Protein AF-A0A4D4L7K4-F1 (afdb_monomer)

Foldseek 3Di:
DQVVLVHPDPVVLLVVFADPVFKDFPLVCCVVVVPDDPPPDDDDRRDIDGDPVSVLRSLVPRPDPVSVVVNVVVVVQVVCCVVPVHDDDDDDPVPPPPPPPVVVVVVVVVVVVVVVVVVVVVVVVVVVVVVVVVVCVVVVNDPDDDPPPVPVVLVVLLVVLVVVVVVQDDDDVLLVLLCVVCSSVCSVPQKDFDDLVVSCVRSVHDSVSSVVSVVVCVVSQQWDFDDADPVGTTMIGGPDDDD

Radius of gyration: 39.01 Å; Cα contacts (8 Å, |Δi|>4): 182; chains: 1; bounding box: 72×40×102 Å

Sequence (243 aa):
MCRELGYTTTRKALLDHVPEERRESLETVTSSHSLSIPAGREWRRDLQLVDLEGLILLVNGCTKPACLPFKQWVSRVIATVQREGSYALEVSEVSRPTPPSELMDAIVRLEMRTERFHTEVLDSLHRSEQAWSQILDALGCRPGAEPEADKRELRHKTEDLFAQWKARLSITEDVWAVAVYILPTLAEAGRIGYSLETLADKTGLTRQRVHDCLRFLQKHRCICQNGLTDSGNPIYVAELPPA

pLDDT: mean 78.24, std 11.59, range [35.62, 96.81]

Mean predicted aligned error: 20.34 Å

Nearest PDB structures (foldseek):
  2obp-assembly2_B  TM=7.465E-01  e=2.982E-02  Cupriavidus pinatubonensis JMP134
  4pql-assembly1_A  TM=7.021E-01  e=1.625E-02  Staphylococcus aureus
  5ey2-assembly1_C  TM=5.733E-01  e=7.844E-03  Bacillus cereus ATCC 14579
  8cil-assembly1_A  TM=7.280E-01  e=9.447E-02  Coxiella burnetii
  8c7u-assembly1_C  TM=4.538E-01  e=6.947E-03  Enterococcus faecalis V583

Solvent-accessible surface area (backbone atoms only — not comparable to full-atom values): 14113 Å² total; per-residue (Å²): 106,51,67,73,40,60,31,94,39,68,70,54,45,43,65,76,38,30,59,72,94,36,46,44,39,43,49,58,52,27,67,75,66,71,51,73,78,62,89,96,58,93,73,63,55,82,40,76,44,63,43,73,67,29,47,51,37,41,58,68,58,43,76,36,76,87,41,48,66,58,49,52,49,52,53,48,48,53,52,39,28,74,74,68,74,51,78,80,79,81,78,59,76,88,72,60,77,78,73,56,66,70,59,51,53,49,49,54,53,50,51,57,51,50,52,51,52,52,52,54,50,53,53,50,49,52,51,49,50,52,51,50,50,54,51,28,58,76,71,67,53,67,91,64,75,79,74,80,69,52,65,62,54,40,48,48,49,31,50,52,53,49,54,54,44,58,77,58,55,83,91,48,71,68,44,48,49,54,44,66,67,48,42,59,55,33,51,73,61,54,47,45,69,58,52,61,62,63,51,14,72,74,57,74,42,53,54,68,56,48,51,52,33,53,53,48,36,38,74,53,58,48,36,42,79,73,58,62,43,100,85,71,29,57,18,37,27,58,63,69,78,84,130

Structure (mmCIF, N/CA/C/O backbone):
data_AF-A0A4D4L7K4-F1
#
_entry.id   AF-A0A4D4L7K4-F1
#
loop_
_atom_site.group_PDB
_atom_site.id
_atom_site.type_symbol
_atom_site.label_atom_id
_atom_site.label_alt_id
_atom_site.label_comp_id
_atom_site.label_asym_id
_atom_site.label_entity_id
_atom_site.label_seq_id
_atom_site.pdbx_PDB_ins_code
_atom_site.Cartn_x
_atom_site.Cartn_y
_atom_site.Cartn_z
_atom_site.occupancy
_atom_site.B_iso_or_equiv
_atom_site.auth_seq_id
_atom_site.auth_comp_id
_atom_site.auth_asym_id
_atom_site.auth_atom_id
_atom_site.pdbx_PDB_model_num
ATOM 1 N N . MET A 1 1 ? -7.651 -4.998 40.326 1.00 57.59 1 MET A N 1
ATOM 2 C CA . MET A 1 1 ? -8.599 -4.181 39.537 1.00 57.59 1 MET A CA 1
ATOM 3 C C . MET A 1 1 ? -9.810 -3.636 40.313 1.00 57.59 1 MET A C 1
ATOM 5 O O . MET A 1 1 ? -9.749 -2.486 40.708 1.00 57.59 1 MET A O 1
ATOM 9 N N . CYS A 1 2 ? -10.905 -4.367 40.596 1.00 63.88 2 CYS A N 1
ATOM 10 C CA . CYS A 1 2 ? -12.115 -3.733 41.187 1.00 63.88 2 CYS A CA 1
ATOM 11 C C . CYS A 1 2 ? -11.895 -3.043 42.540 1.00 63.88 2 CYS A C 1
ATOM 13 O O . CYS A 1 2 ? -12.371 -1.927 42.735 1.00 63.88 2 CYS A O 1
ATOM 15 N N . ARG A 1 3 ? -11.099 -3.644 43.435 1.00 69.81 3 ARG A N 1
ATOM 16 C CA . ARG A 1 3 ? -10.704 -2.980 44.688 1.00 69.81 3 ARG A CA 1
ATOM 17 C C . ARG A 1 3 ? -9.893 -1.712 44.443 1.00 69.81 3 ARG A C 1
ATOM 19 O O . ARG A 1 3 ? -10.018 -0.770 45.214 1.00 69.81 3 ARG A O 1
ATOM 26 N N . GLU A 1 4 ? -9.080 -1.660 43.394 1.00 70.94 4 GLU A N 1
ATOM 27 C CA . GLU A 1 4 ? -8.273 -0.482 43.039 1.00 70.94 4 GLU A CA 1
ATOM 28 C C . GLU A 1 4 ? -9.133 0.644 42.460 1.00 70.94 4 GLU A C 1
ATOM 30 O O . GLU A 1 4 ? -8.809 1.804 42.673 1.00 70.94 4 GLU A O 1
ATOM 35 N N . LEU A 1 5 ? -10.273 0.305 41.847 1.00 67.75 5 LEU A N 1
ATOM 36 C CA . LEU A 1 5 ? -11.279 1.252 41.347 1.00 67.75 5 LEU A CA 1
ATOM 37 C C . LEU A 1 5 ? -12.249 1.764 42.430 1.00 67.75 5 LEU A C 1
ATOM 39 O O . LEU A 1 5 ? -13.019 2.689 42.191 1.00 67.75 5 LEU A O 1
ATOM 43 N N . GLY A 1 6 ? -12.187 1.195 43.639 1.00 71.25 6 GLY A N 1
ATOM 44 C CA . GLY A 1 6 ? -13.047 1.575 44.768 1.00 71.25 6 GLY A CA 1
ATOM 45 C C . GLY A 1 6 ? -14.283 0.699 44.940 1.00 71.25 6 GLY A C 1
ATOM 46 O O . GLY A 1 6 ? -15.086 0.951 45.832 1.00 71.25 6 GLY A O 1
ATOM 47 N N . TYR A 1 7 ? -14.407 -0.363 44.146 1.00 79.25 7 TYR A N 1
ATOM 48 C CA . TYR A 1 7 ? -15.541 -1.273 44.193 1.00 79.25 7 TYR A CA 1
ATOM 49 C C . TYR A 1 7 ? -15.264 -2.507 45.050 1.00 79.25 7 TYR A C 1
ATOM 51 O O . TYR A 1 7 ? -14.161 -3.059 45.070 1.00 79.25 7 TYR A O 1
ATOM 59 N N . THR A 1 8 ? -16.303 -2.977 45.739 1.00 77.06 8 THR A N 1
ATOM 60 C CA . THR A 1 8 ? -16.239 -4.176 46.589 1.00 77.06 8 THR A CA 1
ATOM 61 C C . THR A 1 8 ? -16.207 -5.460 45.759 1.00 77.06 8 THR A C 1
ATOM 63 O O . THR A 1 8 ? -15.407 -6.352 46.036 1.00 77.06 8 THR A O 1
ATOM 66 N N . THR A 1 9 ? -17.032 -5.542 44.710 1.00 81.31 9 THR A N 1
ATOM 67 C CA . THR A 1 9 ? -17.090 -6.659 43.753 1.00 81.31 9 THR A CA 1
ATOM 68 C C . THR A 1 9 ? -17.445 -6.150 42.352 1.00 81.31 9 THR A C 1
ATOM 70 O O . THR A 1 9 ? -18.055 -5.090 42.219 1.00 81.31 9 THR A O 1
ATOM 73 N N . THR A 1 10 ? -17.090 -6.906 41.306 1.00 78.75 10 THR A N 1
ATOM 74 C CA . THR A 1 10 ? -17.456 -6.613 39.902 1.00 78.75 10 THR A CA 1
ATOM 75 C C . THR A 1 10 ? -18.970 -6.527 39.717 1.00 78.75 10 THR A C 1
ATOM 77 O O . THR A 1 10 ? -19.472 -5.572 39.135 1.00 78.75 10 THR A O 1
ATOM 80 N N . ARG A 1 11 ? -19.707 -7.503 40.266 1.00 79.88 11 ARG A N 1
ATOM 81 C CA . ARG A 1 11 ? -21.172 -7.567 40.185 1.00 79.88 11 ARG A CA 1
ATOM 82 C C . ARG A 1 11 ? -21.826 -6.352 40.840 1.00 79.88 11 ARG A C 1
ATOM 84 O O . ARG A 1 11 ? -22.732 -5.772 40.256 1.00 79.88 11 ARG A O 1
ATOM 91 N N . LYS A 1 12 ? -21.360 -5.952 42.028 1.00 80.62 12 LYS A N 1
ATOM 92 C CA . LYS A 1 12 ? -21.906 -4.782 42.725 1.00 80.62 12 LYS A CA 1
ATOM 93 C C . LYS A 1 12 ? -21.574 -3.473 42.004 1.00 80.62 12 LYS A C 1
ATOM 95 O O . LYS A 1 12 ? -22.446 -2.633 41.888 1.00 80.62 12 LYS A O 1
ATOM 100 N N . ALA A 1 13 ? -20.374 -3.337 41.434 1.00 83.00 13 ALA A N 1
ATOM 101 C CA . ALA A 1 13 ? -20.022 -2.165 40.625 1.00 83.00 13 ALA A CA 1
ATOM 102 C C . ALA A 1 13 ? -20.964 -1.978 39.425 1.00 83.00 13 ALA A C 1
ATOM 104 O O . ALA A 1 13 ? -21.398 -0.867 39.143 1.00 83.00 13 ALA A O 1
ATOM 105 N N . LEU A 1 14 ? -21.303 -3.076 38.743 1.00 83.19 14 LEU A N 1
ATOM 106 C CA . LEU A 1 14 ? -22.256 -3.051 37.635 1.00 83.19 14 LEU A CA 1
ATOM 107 C C . LEU A 1 14 ? -23.685 -2.760 38.106 1.00 83.19 14 LEU A C 1
ATOM 109 O O . LEU A 1 14 ? -24.396 -2.040 37.426 1.00 83.19 14 LEU A O 1
ATOM 113 N N . LEU A 1 15 ? -24.113 -3.298 39.251 1.00 83.00 15 LEU A N 1
ATOM 114 C CA . LEU A 1 15 ? -25.432 -3.007 39.832 1.00 83.00 15 LEU A CA 1
ATOM 115 C C . LEU A 1 15 ? -25.583 -1.556 40.286 1.00 83.00 15 LEU A C 1
ATOM 117 O O . LEU A 1 15 ? -26.636 -0.970 40.072 1.00 83.00 15 LEU A O 1
ATOM 121 N N . ASP A 1 16 ? -24.543 -0.991 40.890 1.00 83.12 16 ASP A N 1
ATOM 122 C CA . ASP A 1 16 ? -24.606 0.336 41.499 1.00 83.12 16 ASP A CA 1
ATOM 123 C C . ASP A 1 16 ? -24.446 1.463 40.456 1.00 83.12 16 ASP A C 1
ATOM 125 O O . ASP A 1 16 ? -24.905 2.581 40.690 1.00 83.12 16 ASP A O 1
ATOM 129 N N . HIS A 1 17 ? -23.792 1.199 39.314 1.00 83.88 17 HIS A N 1
ATOM 130 C CA . HIS A 1 17 ? -23.422 2.240 38.340 1.00 83.88 17 HIS A CA 1
ATOM 131 C C . HIS A 1 17 ? -23.945 2.041 36.916 1.00 83.88 17 HIS A C 1
ATOM 133 O O . HIS A 1 17 ? -23.907 2.995 36.140 1.00 83.88 17 HIS A O 1
ATOM 139 N N . VAL A 1 18 ? -24.413 0.845 36.549 1.00 85.50 18 VAL A N 1
ATOM 140 C CA . VAL A 1 18 ? -24.907 0.558 35.195 1.00 85.50 18 VAL A CA 1
ATOM 141 C C . VAL A 1 18 ? -26.389 0.170 35.267 1.00 85.50 18 VAL A C 1
ATOM 143 O O . VAL A 1 18 ? -26.706 -0.866 35.859 1.00 85.50 18 VAL A O 1
ATOM 146 N N . PRO A 1 19 ? -27.294 0.974 34.675 1.00 86.44 19 PRO A N 1
ATOM 147 C CA . PRO A 1 19 ? -28.718 0.653 34.580 1.00 86.44 19 PRO A CA 1
ATOM 148 C C . PRO A 1 19 ? -28.980 -0.696 33.898 1.00 86.44 19 PRO A C 1
ATOM 150 O O . PRO A 1 19 ? -28.162 -1.171 33.107 1.00 86.44 19 PRO A O 1
ATOM 153 N N . GLU A 1 20 ? -30.130 -1.309 34.183 1.00 84.31 20 GLU A N 1
ATOM 154 C CA . GLU A 1 20 ? -30.489 -2.616 33.617 1.00 84.31 20 GLU A CA 1
ATOM 155 C C . GLU A 1 20 ? -30.666 -2.582 32.105 1.00 84.31 20 GLU A C 1
ATOM 157 O O . GLU A 1 20 ? -30.316 -3.542 31.434 1.00 84.31 20 GLU A O 1
ATOM 162 N N . GLU A 1 21 ? -31.089 -1.449 31.556 1.00 84.50 21 GLU A N 1
ATOM 163 C CA . GLU A 1 21 ? -31.292 -1.251 30.121 1.00 84.50 21 GLU A CA 1
ATOM 164 C C . GLU A 1 21 ? -29.973 -1.217 29.334 1.00 84.50 21 GLU A C 1
ATOM 166 O O . GLU A 1 21 ? -29.972 -1.293 28.109 1.00 84.50 21 GLU A O 1
ATOM 171 N N . ARG A 1 22 ? -28.843 -1.069 30.035 1.00 82.62 22 ARG A N 1
ATOM 172 C CA . ARG A 1 22 ? -27.503 -0.880 29.459 1.00 82.62 22 ARG A CA 1
ATOM 173 C C . ARG A 1 22 ? -26.571 -2.059 29.692 1.00 82.62 22 ARG A C 1
ATOM 175 O O . ARG A 1 22 ? -25.380 -1.985 29.381 1.00 82.62 22 ARG A O 1
ATOM 182 N N . ARG A 1 23 ? -27.093 -3.138 30.273 1.00 86.50 23 ARG A N 1
ATOM 183 C CA . ARG A 1 23 ? -26.352 -4.370 30.532 1.00 86.50 23 ARG A CA 1
ATOM 184 C C . ARG A 1 23 ? -27.181 -5.572 30.120 1.00 86.50 23 ARG A C 1
ATOM 186 O O . ARG A 1 23 ? -28.374 -5.632 30.387 1.00 86.50 23 ARG A O 1
ATOM 193 N N . GLU A 1 24 ? -26.536 -6.559 29.521 1.00 85.88 24 GLU A N 1
ATOM 194 C CA . GLU A 1 24 ? -27.226 -7.767 29.089 1.00 85.88 24 GLU A CA 1
ATOM 195 C C . GLU A 1 24 ? -26.332 -8.997 29.220 1.00 85.88 24 GLU A C 1
ATOM 197 O O . GLU A 1 24 ? -25.103 -8.900 29.226 1.00 85.88 24 GLU A O 1
ATOM 202 N N . SER A 1 25 ? -26.936 -10.175 29.379 1.00 84.81 25 SER A N 1
ATOM 203 C CA . SER A 1 25 ? -26.161 -11.410 29.457 1.00 84.81 25 SER A CA 1
ATOM 204 C C . SER A 1 25 ? -25.656 -11.808 28.073 1.00 84.81 25 SER A C 1
ATOM 206 O O . SER A 1 25 ? -26.362 -11.666 27.072 1.00 84.81 25 SER A O 1
ATOM 208 N N . LEU A 1 26 ? -24.442 -12.350 28.012 1.00 83.19 26 LEU A N 1
ATOM 209 C CA . LEU A 1 26 ? -23.869 -12.878 26.779 1.00 83.19 26 LEU A CA 1
ATOM 210 C C . LEU A 1 26 ? -24.806 -13.900 26.115 1.00 83.19 26 LEU A C 1
ATOM 212 O O . LEU A 1 26 ? -24.933 -13.898 24.895 1.00 83.19 26 LEU A O 1
ATOM 216 N N . GLU A 1 27 ? -25.470 -14.755 26.895 1.00 81.94 27 GLU A N 1
ATOM 217 C CA . GLU A 1 27 ? -26.457 -15.725 26.400 1.00 81.94 27 GLU A CA 1
ATOM 218 C C . GLU A 1 27 ? -27.644 -15.053 25.698 1.00 81.94 27 GLU A C 1
ATOM 220 O O . GLU A 1 27 ? -28.030 -15.470 24.605 1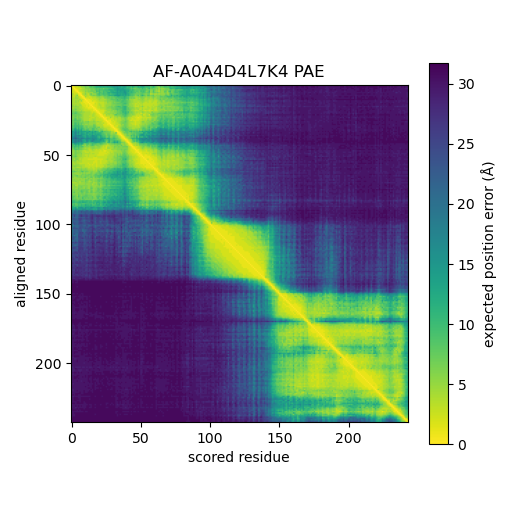.00 81.94 27 GLU A O 1
ATOM 225 N N . THR A 1 28 ? -28.178 -13.969 26.260 1.00 84.00 28 THR A N 1
ATOM 226 C CA . THR A 1 28 ? -29.271 -13.217 25.631 1.00 84.00 28 THR A CA 1
ATOM 227 C C . THR A 1 28 ? -28.816 -12.538 24.336 1.00 84.00 28 THR A C 1
ATOM 229 O O . THR A 1 28 ? -29.497 -12.646 23.325 1.00 84.00 28 THR A O 1
ATOM 232 N N . VAL A 1 29 ? -27.632 -11.915 24.320 1.00 81.31 29 VAL A N 1
ATOM 233 C CA . VAL A 1 29 ? -27.103 -11.217 23.129 1.00 81.31 29 VAL A CA 1
ATOM 234 C C . VAL A 1 29 ? -26.729 -12.197 22.011 1.00 81.31 29 VAL A C 1
ATOM 236 O O . VAL A 1 29 ? -26.984 -11.954 20.833 1.00 81.31 29 VAL A O 1
ATOM 239 N N . THR A 1 30 ? -26.113 -13.326 22.360 1.00 80.88 30 THR A N 1
ATOM 240 C CA . THR A 1 30 ? -25.737 -14.366 21.386 1.00 80.88 30 THR A CA 1
ATOM 241 C C . THR A 1 30 ? -26.958 -15.051 20.785 1.00 80.88 30 THR A C 1
ATOM 243 O O . THR A 1 30 ? -26.976 -15.298 19.578 1.00 80.88 30 THR A O 1
ATOM 246 N N . SER A 1 31 ? -27.998 -15.29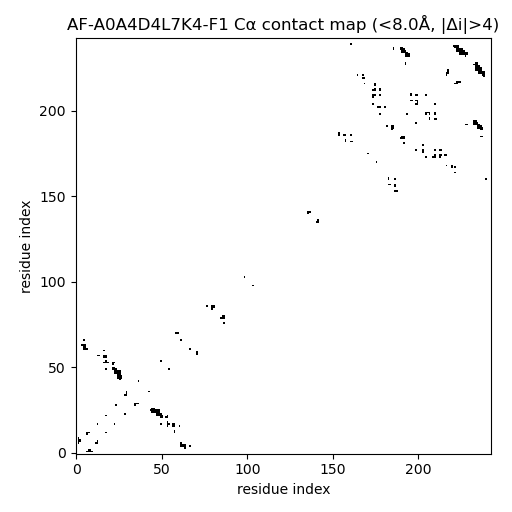3 21.589 1.00 79.25 31 SER A N 1
ATOM 247 C CA . SER A 1 31 ? -29.264 -15.857 21.110 1.00 79.25 31 SER A CA 1
ATOM 248 C C . SER A 1 31 ? -30.082 -14.870 20.274 1.00 79.25 31 SER A C 1
ATOM 250 O O . SER A 1 31 ? -30.638 -15.274 19.255 1.00 79.25 31 SER A O 1
ATOM 252 N N . SER A 1 32 ? -30.117 -13.583 20.632 1.00 80.19 32 SER A N 1
ATOM 253 C CA . SER A 1 32 ? -30.874 -12.567 19.889 1.00 80.19 32 SER A CA 1
ATOM 254 C C . SER A 1 32 ? -30.215 -12.168 18.565 1.00 80.19 32 SER A C 1
ATOM 256 O O . SER A 1 32 ? -30.908 -11.969 17.568 1.00 80.19 32 SER A O 1
ATOM 258 N N . HIS A 1 33 ? -28.881 -12.093 18.520 1.00 75.94 33 HIS A N 1
ATOM 259 C CA . HIS A 1 33 ? -28.132 -11.624 17.346 1.00 75.94 33 HIS A CA 1
ATOM 260 C C . HIS A 1 33 ? -27.466 -12.740 16.531 1.00 75.94 33 HIS A C 1
ATOM 262 O O . HIS A 1 33 ? -26.699 -12.449 15.615 1.00 75.94 33 HIS A O 1
ATOM 268 N N . SER A 1 34 ? -27.749 -14.014 16.830 1.00 74.12 34 SER A N 1
ATOM 269 C CA . SER A 1 34 ? -27.139 -15.176 16.153 1.00 74.12 34 SER A CA 1
ATOM 270 C C . SER A 1 34 ? -25.599 -15.165 16.173 1.00 74.12 34 SER A C 1
ATOM 272 O O . SER A 1 34 ? -24.943 -15.710 15.283 1.00 74.12 34 SER A O 1
ATOM 274 N N . LEU A 1 35 ? -25.000 -14.526 17.182 1.00 71.81 35 LEU A N 1
ATOM 275 C CA . LEU A 1 35 ? -23.551 -14.443 17.331 1.00 71.81 35 LEU A CA 1
ATOM 276 C C . LEU A 1 35 ? -23.042 -15.740 17.958 1.00 71.81 35 LEU A C 1
ATOM 278 O O . LEU A 1 35 ? -23.444 -16.120 19.055 1.00 71.81 35 LEU A O 1
ATOM 282 N N . SER A 1 36 ? -22.134 -16.424 17.268 1.00 67.31 36 SER A N 1
ATOM 283 C CA . SER A 1 36 ? -21.475 -17.615 17.806 1.00 67.31 36 SER A CA 1
ATOM 284 C C . SER A 1 36 ? -20.277 -17.215 18.665 1.00 67.31 36 SER A C 1
ATOM 286 O O . SER A 1 36 ? -19.503 -16.335 18.285 1.00 67.31 36 SER A O 1
ATOM 288 N N . ILE A 1 37 ? -20.092 -17.877 19.811 1.00 67.44 37 ILE A N 1
ATOM 289 C CA . ILE A 1 37 ? -18.868 -17.726 20.608 1.00 67.44 37 ILE A CA 1
ATOM 290 C C . ILE A 1 37 ? -17.696 -18.242 19.751 1.00 67.44 37 ILE A C 1
ATOM 292 O O . ILE A 1 37 ? -17.773 -19.373 19.263 1.00 67.44 37 ILE A O 1
ATOM 296 N N . PRO A 1 38 ? -16.627 -17.450 19.533 1.00 62.69 38 PRO A N 1
ATOM 297 C CA . PRO A 1 38 ? -15.491 -17.868 18.717 1.00 62.69 38 PRO A CA 1
ATOM 298 C C . PRO A 1 38 ? -14.909 -19.207 19.185 1.00 62.69 38 PRO A C 1
ATOM 300 O O . PRO A 1 38 ? -14.695 -19.417 20.383 1.00 62.69 38 PRO A O 1
ATOM 303 N N . ALA A 1 39 ? -14.642 -20.107 18.235 1.00 50.22 39 ALA A N 1
ATOM 304 C CA . ALA A 1 39 ? -14.144 -21.448 18.522 1.00 50.22 39 ALA A CA 1
ATOM 305 C C . ALA A 1 39 ? -12.863 -21.406 19.379 1.00 50.22 39 ALA A C 1
ATOM 307 O O . ALA A 1 39 ? -11.938 -20.641 19.104 1.00 50.22 39 ALA A O 1
ATOM 308 N N . GLY A 1 40 ? -12.815 -22.234 20.429 1.00 63.88 40 GLY A N 1
ATOM 309 C CA . GLY A 1 40 ? -11.661 -22.346 21.330 1.00 63.88 40 GLY A CA 1
ATOM 310 C C . GLY A 1 40 ? -11.670 -21.409 22.542 1.00 63.88 40 GLY A C 1
ATOM 311 O O . GLY A 1 40 ? -10.678 -21.368 23.269 1.00 63.88 40 GLY A O 1
ATOM 312 N N . ARG A 1 41 ? -12.758 -20.666 22.800 1.00 63.22 41 ARG A N 1
ATOM 313 C CA . ARG A 1 41 ? -12.915 -19.896 24.044 1.00 63.22 41 ARG A CA 1
ATOM 314 C C . ARG A 1 41 ? -14.164 -20.299 24.823 1.00 63.22 41 ARG A C 1
ATOM 316 O O . ARG A 1 41 ? -15.276 -20.229 24.316 1.00 63.22 41 ARG A O 1
ATOM 323 N N . GLU A 1 42 ? -13.978 -20.643 26.095 1.00 65.56 42 GLU A N 1
ATOM 324 C CA . GLU A 1 42 ? -15.072 -20.880 27.040 1.00 65.56 42 GLU A CA 1
ATOM 325 C C . GLU A 1 42 ? -15.497 -19.552 27.672 1.00 65.56 42 GLU A C 1
ATOM 327 O O . GLU A 1 42 ? -15.007 -19.146 28.727 1.00 65.56 42 GLU A O 1
ATOM 332 N N . TRP A 1 43 ? -16.374 -18.813 26.994 1.00 73.75 43 TRP A N 1
ATOM 333 C CA . TRP A 1 43 ? -16.993 -17.640 27.608 1.00 73.75 43 TRP A CA 1
ATOM 334 C C . TRP A 1 43 ? -18.143 -18.107 28.485 1.00 73.75 43 TRP A C 1
ATOM 336 O O . TRP A 1 43 ? -18.985 -18.901 28.062 1.00 73.75 43 TRP A O 1
ATOM 346 N N . ARG A 1 44 ? -18.182 -17.624 29.728 1.00 75.62 44 ARG A N 1
ATOM 347 C CA . ARG A 1 44 ? -19.283 -17.968 30.620 1.00 75.62 44 ARG A CA 1
ATOM 348 C C . ARG A 1 44 ? -20.568 -17.303 30.128 1.00 75.62 44 ARG A C 1
ATOM 350 O O . ARG A 1 44 ? -20.570 -16.118 29.808 1.00 75.62 44 ARG A O 1
ATOM 357 N N . ARG A 1 45 ? -21.664 -18.061 30.109 1.00 73.88 45 ARG A N 1
ATOM 358 C CA . ARG A 1 45 ? -22.988 -17.584 29.670 1.00 73.88 45 ARG A CA 1
ATOM 359 C C . ARG A 1 45 ? -23.524 -16.436 30.531 1.00 73.88 45 ARG A C 1
ATOM 361 O O . ARG A 1 45 ? -24.199 -15.552 30.022 1.00 73.88 45 ARG A O 1
ATOM 368 N N . ASP A 1 46 ? -23.141 -16.408 31.810 1.00 79.19 46 ASP A N 1
ATOM 369 C CA . ASP A 1 46 ? -23.511 -15.377 32.785 1.00 79.19 46 ASP A CA 1
ATOM 370 C C . ASP A 1 46 ? -22.667 -14.090 32.696 1.00 79.19 46 ASP A C 1
ATOM 372 O O . ASP A 1 46 ? -22.775 -13.217 33.563 1.00 79.19 46 ASP A O 1
ATOM 376 N N . LEU A 1 47 ? -21.819 -13.955 31.671 1.00 83.62 47 LEU A N 1
ATOM 377 C CA . LEU A 1 47 ? -21.010 -12.760 31.464 1.00 83.62 47 LEU A CA 1
ATOM 378 C C . LEU A 1 47 ? -21.901 -11.574 31.076 1.00 83.62 47 LEU A C 1
ATOM 380 O O . LEU A 1 47 ? -22.704 -11.663 30.153 1.00 83.62 47 LEU A O 1
ATOM 384 N N . GLN A 1 48 ? -21.753 -10.468 31.802 1.00 84.12 48 GLN A N 1
ATOM 385 C CA . GLN A 1 48 ? -22.491 -9.232 31.554 1.00 84.12 48 GLN A CA 1
ATOM 386 C C . GLN A 1 48 ? -21.755 -8.402 30.502 1.00 84.12 48 GLN A C 1
ATOM 388 O O . GLN A 1 48 ? -20.597 -8.029 30.700 1.00 84.12 48 GLN A O 1
ATOM 393 N N . LEU A 1 49 ? -22.435 -8.127 29.397 1.00 85.81 49 LEU A N 1
ATOM 394 C CA . LEU A 1 49 ? -22.039 -7.161 28.386 1.00 85.81 49 LEU A CA 1
ATOM 395 C C . LEU A 1 49 ? -22.625 -5.800 28.753 1.00 85.81 49 LEU A C 1
ATOM 397 O O . LEU A 1 49 ? -23.716 -5.727 29.309 1.00 85.81 49 LEU A O 1
ATOM 401 N N . VAL A 1 50 ? -21.884 -4.736 28.466 1.00 86.69 50 VAL A N 1
ATOM 402 C CA . VAL A 1 50 ? -22.277 -3.356 28.764 1.00 86.69 50 VAL A CA 1
ATOM 403 C C . VAL A 1 50 ? -22.063 -2.525 27.507 1.00 86.69 50 VAL A C 1
ATOM 405 O O . VAL A 1 50 ? -21.047 -2.698 26.828 1.00 86.69 50 VAL A O 1
ATOM 408 N N . ASP A 1 51 ? -23.014 -1.650 27.192 1.00 85.38 51 ASP A N 1
ATOM 409 C CA . ASP A 1 51 ? -22.885 -0.702 26.086 1.00 85.38 51 ASP A CA 1
ATOM 410 C C . ASP A 1 51 ? -21.832 0.389 26.388 1.00 85.38 51 ASP A C 1
ATOM 412 O O . ASP A 1 51 ? -21.281 0.499 27.489 1.00 85.38 51 ASP A O 1
ATOM 416 N N . LEU A 1 52 ? -21.503 1.212 25.389 1.00 82.50 52 LEU A N 1
ATOM 417 C CA . LEU A 1 52 ? -20.509 2.278 25.557 1.00 82.50 52 LEU A CA 1
ATOM 418 C C . LEU A 1 52 ? -20.915 3.268 26.662 1.00 82.50 52 LEU A C 1
ATOM 420 O O . LEU A 1 52 ? -20.085 3.680 27.470 1.00 82.50 52 LEU A O 1
ATOM 424 N N . GLU A 1 53 ? -22.190 3.644 26.706 1.00 82.75 53 GLU A N 1
ATOM 425 C CA . GLU A 1 53 ? -22.712 4.611 27.672 1.00 82.75 53 GLU A CA 1
ATOM 426 C C . GLU A 1 53 ? -22.692 4.056 29.105 1.00 82.75 53 GLU A C 1
ATOM 428 O O . GLU A 1 53 ? -22.277 4.752 30.031 1.00 82.75 53 GLU A O 1
ATOM 433 N N . GLY A 1 54 ? -23.037 2.785 29.299 1.00 84.69 54 GLY A N 1
ATOM 434 C CA . GLY A 1 54 ? -22.913 2.070 30.563 1.00 84.69 54 GLY A CA 1
ATOM 435 C C . GLY A 1 54 ? -21.459 1.933 31.007 1.00 84.69 54 GLY A C 1
ATOM 436 O O . GLY A 1 54 ? -21.156 2.107 32.189 1.00 84.69 54 GLY A O 1
ATOM 437 N N . LEU A 1 55 ? -20.527 1.720 30.074 1.00 84.44 55 LEU A N 1
ATOM 438 C CA . LEU A 1 55 ? -19.097 1.713 30.379 1.00 84.44 55 LEU A CA 1
ATOM 439 C C . LEU A 1 55 ? -18.618 3.097 30.841 1.00 84.44 55 LEU A C 1
ATOM 441 O O . LEU A 1 55 ? 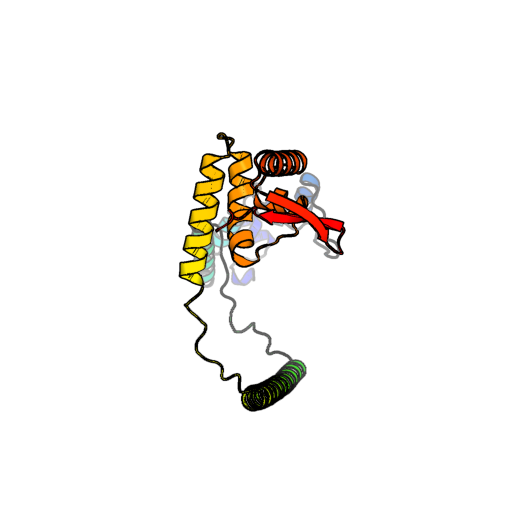-17.870 3.192 31.814 1.00 84.44 55 LEU A O 1
ATOM 445 N N . ILE A 1 56 ? -19.088 4.177 30.212 1.00 83.88 56 ILE A N 1
ATOM 446 C CA . ILE A 1 56 ? -18.794 5.555 30.637 1.00 83.88 56 ILE A CA 1
ATOM 447 C C . ILE A 1 56 ? -19.342 5.824 32.045 1.00 83.88 56 ILE A C 1
ATOM 449 O O . ILE A 1 56 ? -18.623 6.368 32.888 1.00 83.88 56 ILE A O 1
ATOM 453 N N . LEU A 1 57 ? -20.582 5.415 32.330 1.00 84.69 57 LEU A N 1
ATOM 454 C CA . LEU A 1 57 ? -21.189 5.549 33.659 1.00 84.69 57 LEU A CA 1
ATOM 455 C C . LEU A 1 57 ? -20.392 4.783 34.724 1.00 84.69 57 LEU A C 1
ATOM 457 O O . LEU A 1 57 ? -20.093 5.333 35.786 1.00 84.69 57 LEU A O 1
ATOM 461 N N . LEU A 1 58 ? -19.953 3.563 34.412 1.00 85.38 58 LEU A N 1
ATOM 462 C CA . LEU A 1 58 ? -19.128 2.742 35.298 1.00 85.38 58 LEU A CA 1
ATOM 463 C C . LEU A 1 58 ? -17.757 3.377 35.583 1.00 85.38 58 LEU A C 1
ATOM 465 O O . LEU A 1 58 ? -17.279 3.350 36.720 1.00 85.38 58 LEU A O 1
ATOM 469 N N . VAL A 1 59 ? -17.111 3.957 34.568 1.00 84.06 59 VAL A N 1
ATOM 470 C CA . VAL A 1 59 ? -15.829 4.660 34.736 1.00 84.06 59 VAL A CA 1
ATOM 471 C C . VAL A 1 59 ? -16.021 5.918 35.585 1.00 84.06 59 VAL A C 1
ATOM 473 O O . VAL A 1 59 ? -15.245 6.161 36.514 1.00 84.06 59 VAL A O 1
ATOM 476 N N . ASN A 1 60 ? -17.085 6.685 35.343 1.00 82.31 60 ASN A N 1
ATOM 477 C CA . ASN A 1 60 ? -17.399 7.885 36.115 1.00 82.31 60 ASN A CA 1
ATOM 478 C C . ASN A 1 60 ? -17.775 7.578 37.570 1.00 82.31 60 AS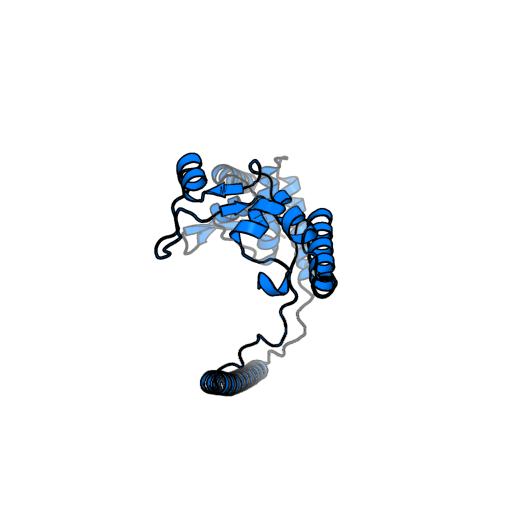N A C 1
ATOM 480 O O . ASN A 1 60 ? -17.395 8.350 38.454 1.00 82.31 60 ASN A O 1
ATOM 484 N N . GLY A 1 61 ? -18.402 6.429 37.831 1.00 80.88 61 GLY A N 1
ATOM 485 C CA . GLY A 1 61 ? -18.754 5.944 39.167 1.00 80.88 61 GLY A CA 1
ATOM 486 C C . GLY A 1 61 ? -17.567 5.637 40.086 1.00 80.88 61 GLY A C 1
ATOM 487 O O . GLY A 1 61 ? -17.756 5.510 41.295 1.00 80.88 61 GLY A O 1
ATOM 488 N N . CYS A 1 62 ? -16.331 5.559 39.564 1.00 81.38 62 CYS A N 1
ATOM 489 C CA . CYS A 1 62 ? -15.175 5.184 40.384 1.00 81.38 62 CYS A CA 1
ATOM 490 C C . CYS A 1 62 ? -14.925 6.246 41.465 1.00 81.38 62 CYS A C 1
ATOM 492 O O . CYS A 1 62 ? -14.675 7.413 41.160 1.00 81.38 62 CYS A O 1
ATOM 494 N N . THR A 1 63 ? -14.956 5.858 42.735 1.00 76.50 63 THR A N 1
ATOM 495 C CA . THR A 1 63 ? -14.934 6.805 43.863 1.00 76.50 63 THR A CA 1
ATOM 496 C C . THR A 1 63 ? -13.528 7.161 44.343 1.00 76.50 63 THR A C 1
ATOM 498 O O . THR A 1 63 ? -13.350 8.123 45.088 1.00 76.50 63 THR A O 1
ATOM 501 N N . LYS A 1 64 ? -12.500 6.414 43.922 1.00 82.69 64 LYS A N 1
ATOM 502 C CA . LYS A 1 64 ? -11.122 6.639 44.371 1.00 82.69 64 LYS A CA 1
ATOM 503 C C . LYS A 1 64 ? -10.434 7.770 43.597 1.00 82.69 64 LYS A C 1
ATOM 505 O O . LYS A 1 64 ? -10.417 7.735 42.366 1.00 82.69 64 LYS A O 1
ATOM 510 N N . PRO A 1 65 ? -9.755 8.709 44.286 1.00 76.25 65 PRO A N 1
ATOM 511 C CA . PRO A 1 65 ? -9.020 9.789 43.624 1.00 76.25 65 PRO A CA 1
ATOM 512 C C . PRO A 1 65 ? -7.830 9.270 42.802 1.00 76.25 65 PRO A C 1
ATOM 514 O O . PRO A 1 65 ? -7.482 9.862 41.787 1.00 76.25 65 PRO A O 1
ATOM 517 N N . ALA A 1 66 ? -7.263 8.112 43.167 1.00 81.25 66 ALA A N 1
ATOM 518 C CA . ALA A 1 66 ? -6.216 7.438 42.394 1.00 81.25 66 ALA A CA 1
ATOM 519 C C . ALA A 1 66 ? -6.666 7.029 40.974 1.00 81.25 66 ALA A C 1
ATOM 521 O O . ALA A 1 66 ? -5.829 6.787 40.112 1.00 81.25 66 ALA A O 1
ATOM 522 N N . CYS A 1 67 ? -7.976 6.973 40.712 1.00 80.31 67 CYS A N 1
ATOM 523 C CA . CYS A 1 67 ? -8.534 6.662 39.396 1.00 80.31 67 CYS A CA 1
ATOM 524 C C . CYS A 1 67 ? -8.684 7.897 38.498 1.00 80.31 67 CYS A C 1
ATOM 526 O O . CYS A 1 67 ? -9.088 7.755 37.345 1.00 80.31 67 CYS A O 1
ATOM 528 N N . LEU A 1 68 ? -8.370 9.100 38.992 1.00 82.81 68 LEU A N 1
ATOM 529 C CA . LEU A 1 68 ? -8.462 10.339 38.218 1.00 82.81 68 LEU A CA 1
ATOM 530 C C . LEU A 1 68 ? -7.667 10.286 36.896 1.00 82.81 68 LEU A C 1
ATOM 532 O O . LEU A 1 68 ? -8.258 10.639 35.875 1.00 82.81 68 LEU A O 1
ATOM 536 N N . PRO A 1 69 ? -6.411 9.785 36.849 1.00 84.94 69 PRO A N 1
ATOM 537 C CA . PRO A 1 69 ? -5.665 9.683 35.592 1.00 84.94 69 PRO A CA 1
ATOM 538 C C . PRO A 1 69 ? -6.353 8.765 34.578 1.00 84.94 69 PRO A C 1
ATOM 540 O O . PRO A 1 69 ? -6.395 9.062 33.388 1.00 84.94 69 PRO A O 1
ATOM 543 N N . PHE A 1 70 ? -6.955 7.671 35.053 1.00 82.94 70 PHE A N 1
ATOM 544 C CA . PHE A 1 70 ? -7.705 6.749 34.205 1.00 82.94 70 PHE A CA 1
ATOM 545 C C . PHE A 1 70 ? -8.983 7.396 33.649 1.00 82.94 70 PHE A C 1
ATOM 547 O O . PHE A 1 70 ? -9.246 7.285 32.456 1.00 82.94 70 PHE A O 1
ATOM 554 N N . LYS A 1 71 ? -9.741 8.143 34.466 1.00 85.62 71 LYS A N 1
ATOM 555 C CA . LYS A 1 71 ? -10.921 8.893 33.992 1.00 85.62 71 LYS A CA 1
ATOM 556 C C . LYS A 1 71 ? -10.550 9.955 32.955 1.00 85.62 71 LYS A C 1
ATOM 558 O O . LYS A 1 71 ? -11.219 10.077 31.932 1.00 85.62 71 LYS A O 1
ATOM 563 N N . GLN A 1 72 ? -9.464 10.691 33.196 1.00 85.81 72 GLN A N 1
ATOM 564 C CA . GLN A 1 72 ? -8.931 11.665 32.242 1.00 85.81 72 GLN A CA 1
ATOM 565 C C . GLN A 1 72 ? -8.528 10.984 30.932 1.00 85.81 72 GLN A C 1
ATOM 567 O O . GLN A 1 72 ? -8.894 11.458 29.858 1.00 85.81 72 GLN A O 1
ATOM 572 N N . TRP A 1 73 ? -7.852 9.837 31.005 1.00 87.19 73 TRP A N 1
ATOM 573 C CA . TRP A 1 73 ? -7.495 9.061 29.823 1.00 87.19 73 TRP A CA 1
ATOM 574 C C . TRP A 1 73 ? -8.731 8.613 29.029 1.00 87.19 73 TRP A C 1
ATOM 576 O O . TRP A 1 73 ? -8.797 8.889 27.835 1.00 87.19 73 TRP A O 1
ATOM 586 N N . VAL A 1 74 ? -9.749 8.034 29.677 1.00 86.38 74 VAL A N 1
ATOM 587 C CA . VAL A 1 74 ? -11.003 7.638 29.006 1.00 86.38 74 VAL A CA 1
ATOM 588 C C . VAL A 1 74 ? -11.696 8.841 28.356 1.00 86.38 74 VAL A C 1
ATOM 590 O O . VAL A 1 74 ? -12.110 8.750 27.203 1.00 86.38 74 VAL A O 1
ATOM 593 N N . SER A 1 75 ? -11.766 9.991 29.039 1.00 85.81 75 SER A N 1
ATOM 594 C CA . SER A 1 75 ? -12.339 11.211 28.447 1.00 85.81 75 SER A CA 1
ATOM 595 C C . SER A 1 75 ? -11.576 11.683 27.206 1.00 85.81 75 SER A C 1
ATOM 597 O O . SER A 1 75 ? -12.196 12.083 26.222 1.00 85.81 75 SER A O 1
ATOM 599 N N . ARG A 1 76 ? -10.240 11.571 27.213 1.00 86.25 76 ARG A N 1
ATOM 600 C CA . ARG A 1 76 ? -9.395 11.900 26.062 1.00 86.25 76 ARG A CA 1
ATOM 601 C C . ARG A 1 76 ? -9.654 10.940 24.909 1.00 86.25 76 ARG A C 1
ATOM 603 O O . ARG A 1 76 ? -9.848 11.406 23.797 1.00 86.25 76 ARG A O 1
ATOM 610 N N . VAL A 1 77 ? -9.696 9.632 25.170 1.00 86.75 77 VAL A N 1
ATOM 611 C CA . VAL A 1 77 ? -10.000 8.614 24.151 1.00 86.75 77 VAL A CA 1
ATOM 612 C C . VAL A 1 77 ? -11.338 8.914 23.484 1.00 86.75 77 VAL A C 1
ATOM 614 O O . VAL A 1 77 ? -11.398 8.991 22.263 1.00 86.75 77 VAL A O 1
ATOM 617 N N . ILE A 1 78 ? -12.392 9.146 24.271 1.00 85.81 78 ILE A N 1
ATOM 618 C CA . ILE A 1 78 ? -13.732 9.436 23.743 1.00 85.81 78 ILE A CA 1
ATOM 619 C C . ILE A 1 78 ? -13.715 10.709 22.892 1.00 85.81 78 ILE A C 1
ATOM 621 O O . ILE A 1 78 ? -14.214 10.690 21.770 1.00 85.81 78 ILE A O 1
ATOM 625 N N . ALA A 1 79 ? -13.102 11.789 23.384 1.00 85.69 79 ALA A N 1
ATOM 626 C CA . ALA A 1 79 ? -13.003 13.042 22.640 1.00 85.69 79 ALA A CA 1
ATOM 627 C C . ALA A 1 79 ? -12.217 12.882 21.325 1.00 85.69 79 ALA A C 1
ATOM 629 O O . ALA A 1 79 ? -12.622 13.421 20.296 1.00 85.69 79 ALA A O 1
ATOM 630 N N . THR A 1 80 ? -11.117 12.123 21.335 1.00 86.69 80 THR A N 1
ATOM 631 C CA . THR A 1 80 ? -10.312 11.848 20.138 1.00 86.69 80 THR A CA 1
ATOM 632 C C . THR A 1 80 ? -11.084 10.997 19.134 1.00 86.69 80 THR A C 1
ATOM 634 O O . THR A 1 80 ? -11.166 11.381 17.975 1.00 86.69 80 THR A O 1
ATOM 637 N N . VAL A 1 81 ? -11.741 9.913 19.562 1.00 87.12 81 VAL A N 1
ATOM 638 C CA . VAL A 1 81 ? -12.570 9.088 18.666 1.00 87.12 81 VAL A CA 1
ATOM 639 C C . VAL A 1 81 ? -13.718 9.905 18.071 1.00 87.12 81 VAL A C 1
ATOM 641 O O . VAL A 1 81 ? -13.985 9.791 16.880 1.00 87.12 81 VAL A O 1
ATOM 644 N N . GLN A 1 82 ? -14.375 10.763 18.856 1.00 84.31 82 GLN A N 1
ATOM 645 C CA . GLN A 1 82 ? -15.450 11.625 18.351 1.00 84.31 82 GLN A CA 1
ATOM 646 C C . GLN A 1 82 ? -14.956 12.660 17.331 1.00 84.31 82 GLN A C 1
ATOM 648 O O . GLN A 1 82 ? -15.683 12.988 16.398 1.00 84.31 82 GLN A O 1
ATOM 653 N N . ARG A 1 83 ? -13.736 13.182 17.500 1.00 87.19 83 ARG A N 1
ATOM 654 C CA . ARG A 1 83 ? -13.162 14.206 16.615 1.00 87.19 83 ARG A CA 1
ATOM 655 C C . ARG A 1 83 ? -12.509 13.623 15.360 1.00 87.19 83 ARG A C 1
ATOM 657 O O . ARG A 1 83 ? -12.613 14.215 14.292 1.00 87.19 83 ARG A O 1
ATOM 664 N N . GLU A 1 84 ? -11.793 12.516 15.501 1.00 89.50 84 GLU A N 1
ATOM 665 C CA . GLU A 1 84 ? -10.886 11.960 14.486 1.00 89.50 84 GLU A CA 1
ATOM 666 C C . GLU A 1 84 ? -11.385 10.617 13.930 1.00 89.50 84 GLU A C 1
ATOM 668 O O . GLU A 1 84 ? -10.803 10.072 12.995 1.00 89.50 84 GLU A O 1
ATOM 673 N N . GLY A 1 85 ? -12.458 10.058 14.497 1.00 87.94 85 GLY A N 1
ATOM 674 C CA . GLY A 1 85 ? -13.032 8.771 14.098 1.00 87.94 85 GLY A CA 1
ATOM 675 C C . GLY A 1 85 ? -12.235 7.548 14.561 1.00 87.94 85 GLY A C 1
ATOM 676 O O . GLY A 1 85 ? -12.668 6.420 14.340 1.00 87.94 85 GLY A O 1
ATOM 677 N N . SER A 1 86 ? -11.079 7.734 15.204 1.00 83.12 86 SER A N 1
ATOM 678 C CA . SER A 1 86 ? -10.222 6.644 15.680 1.00 83.12 86 SER A CA 1
ATOM 679 C C . SER A 1 86 ? -9.342 7.085 16.854 1.00 83.12 86 SER A C 1
ATOM 681 O O . SER A 1 86 ? -9.190 8.274 17.115 1.00 83.12 86 SER A O 1
ATOM 683 N N . TYR A 1 87 ? -8.785 6.122 17.592 1.00 81.94 87 TYR A N 1
ATOM 684 C CA . TYR A 1 87 ? -7.779 6.362 18.628 1.00 81.94 87 TYR A CA 1
ATOM 685 C C . TYR A 1 87 ? -6.706 5.280 18.541 1.00 81.94 87 TYR A C 1
ATOM 687 O O . TYR A 1 87 ? -7.022 4.089 18.572 1.00 81.94 87 TYR A O 1
ATOM 695 N N . ALA A 1 88 ? -5.444 5.694 18.447 1.00 82.56 88 ALA A N 1
ATOM 696 C CA . ALA A 1 88 ? -4.295 4.801 18.465 1.00 82.56 88 ALA A CA 1
ATOM 697 C C . ALA A 1 88 ? -3.531 4.972 19.781 1.00 82.56 88 ALA A C 1
ATOM 699 O O . ALA A 1 88 ? -3.242 6.088 20.211 1.00 82.56 88 ALA A O 1
ATOM 700 N N . LEU A 1 89 ? -3.201 3.851 20.419 1.00 78.19 89 LEU A N 1
ATOM 701 C CA . LEU A 1 89 ? -2.247 3.841 21.521 1.00 78.19 89 LEU A CA 1
ATOM 702 C C . LEU A 1 89 ? -0.845 3.991 20.938 1.00 78.19 89 LEU A C 1
ATOM 704 O O . LEU A 1 89 ? -0.480 3.253 20.022 1.00 78.19 89 LEU A O 1
ATOM 708 N N . GLU A 1 90 ? -0.052 4.910 21.483 1.00 70.31 90 GLU A N 1
ATOM 709 C CA . GLU A 1 90 ? 1.370 4.936 21.164 1.00 70.31 90 GLU A CA 1
ATOM 710 C C . GLU A 1 90 ? 1.995 3.623 21.632 1.00 70.31 90 GLU A C 1
ATOM 712 O O . GLU A 1 90 ? 1.873 3.222 22.794 1.00 70.31 90 GLU A O 1
ATOM 717 N N . VAL A 1 91 ? 2.607 2.909 20.690 1.00 59.03 91 VAL A N 1
ATOM 718 C CA . VAL A 1 91 ? 3.290 1.651 20.968 1.00 59.03 91 VAL A CA 1
ATOM 719 C C . VAL A 1 91 ? 4.468 1.979 21.874 1.00 59.03 91 VAL A C 1
ATOM 721 O O . VAL A 1 91 ? 5.463 2.540 21.429 1.00 59.03 91 VAL A O 1
ATOM 724 N N . SER A 1 92 ? 4.339 1.651 23.158 1.00 53.59 92 SER A N 1
ATOM 725 C CA . SER A 1 92 ? 5.418 1.818 24.128 1.00 53.59 92 SER A CA 1
ATOM 726 C C . SER A 1 92 ? 6.656 1.072 23.624 1.00 53.59 92 SER A C 1
ATOM 728 O O . SER A 1 92 ? 6.591 -0.138 23.393 1.00 53.59 92 SER A O 1
ATOM 730 N N . GLU A 1 93 ? 7.787 1.769 23.472 1.00 51.59 93 GLU A N 1
ATOM 731 C CA . GLU A 1 93 ? 9.059 1.204 22.977 1.00 51.59 93 GLU A CA 1
ATOM 732 C C . GLU A 1 93 ? 9.522 -0.029 23.778 1.00 51.59 93 GLU A C 1
ATOM 734 O O . GLU A 1 93 ? 10.254 -0.879 23.276 1.00 51.59 93 GLU A O 1
ATOM 739 N N . VAL A 1 94 ? 9.002 -0.177 24.999 1.00 56.50 94 VAL A N 1
ATOM 740 C CA . VAL A 1 94 ? 9.178 -1.317 25.912 1.00 56.50 94 VAL A CA 1
ATOM 741 C C . VAL A 1 94 ? 8.654 -2.651 25.337 1.00 56.50 94 VAL A C 1
ATOM 743 O O . VAL A 1 94 ? 9.002 -3.713 25.841 1.00 56.50 94 VAL A O 1
ATOM 746 N N . SER A 1 95 ? 7.848 -2.628 24.269 1.00 52.91 95 SER A N 1
ATOM 747 C CA . SER A 1 95 ? 7.322 -3.822 23.588 1.00 52.91 95 SER A CA 1
ATOM 748 C C . SER A 1 95 ? 7.922 -4.044 22.194 1.00 52.91 95 SER A C 1
ATOM 750 O O . SER A 1 95 ? 7.284 -4.676 21.348 1.00 52.91 95 SER A O 1
ATOM 752 N N . ARG A 1 96 ? 9.139 -3.559 21.910 1.00 52.34 96 ARG A N 1
ATOM 753 C CA . ARG A 1 96 ? 9.934 -4.190 20.849 1.00 52.34 96 ARG A CA 1
ATOM 754 C C . ARG A 1 96 ? 10.599 -5.425 21.447 1.00 52.34 96 ARG A C 1
ATOM 756 O O . ARG A 1 96 ? 11.512 -5.260 22.254 1.00 52.34 96 ARG A O 1
ATOM 763 N N . PRO A 1 97 ? 10.172 -6.650 21.093 1.00 60.94 97 PRO A N 1
ATOM 764 C CA . PRO A 1 97 ? 10.973 -7.811 21.431 1.00 60.94 97 PRO A CA 1
ATOM 765 C C . PRO A 1 97 ? 12.345 -7.599 20.795 1.00 60.94 97 PRO A C 1
ATOM 767 O O . PRO A 1 97 ? 12.442 -7.377 19.585 1.00 60.94 97 PRO A O 1
ATOM 770 N N . THR A 1 98 ? 13.401 -7.609 21.606 1.00 65.75 98 THR A N 1
ATOM 771 C CA . THR A 1 98 ? 14.755 -7.720 21.078 1.00 65.75 98 THR A CA 1
ATOM 772 C C . THR A 1 98 ? 14.785 -8.992 20.232 1.00 65.75 98 THR A C 1
ATOM 774 O O . THR A 1 98 ? 14.442 -10.063 20.743 1.00 65.75 98 THR A O 1
ATOM 777 N N . PRO A 1 99 ? 15.086 -8.894 18.926 1.00 69.69 99 PRO A N 1
ATOM 778 C CA . PRO A 1 99 ? 15.117 -10.068 18.068 1.00 69.69 99 PRO A CA 1
ATOM 779 C C . PRO A 1 99 ? 16.100 -11.102 18.646 1.00 69.69 99 PRO A C 1
ATOM 781 O O . PRO A 1 99 ? 17.147 -10.705 19.168 1.00 69.69 99 PRO A O 1
ATOM 784 N N . PRO A 1 100 ? 15.787 -12.410 18.575 1.00 83.50 100 PRO A N 1
ATOM 785 C CA . PRO A 1 100 ? 16.699 -13.459 19.020 1.00 83.50 100 PRO A CA 1
ATOM 786 C C . PRO A 1 100 ? 18.080 -13.298 18.377 1.00 83.50 100 PRO A C 1
ATOM 788 O O . PRO A 1 100 ? 18.174 -12.961 17.194 1.00 83.50 100 PRO A O 1
ATOM 791 N N . SER A 1 101 ? 19.147 -13.572 19.131 1.00 80.81 101 SER A N 1
ATOM 792 C CA . SER A 1 101 ? 20.532 -13.412 18.660 1.00 80.81 101 SER A CA 1
ATOM 793 C C . SER A 1 101 ? 20.805 -14.180 17.365 1.00 80.81 101 SER A C 1
ATOM 795 O O . SER A 1 101 ? 21.447 -13.653 16.468 1.00 80.81 101 SER A O 1
ATOM 797 N N . GLU A 1 102 ? 20.219 -15.369 17.208 1.00 86.56 102 GLU A N 1
ATOM 798 C CA . GLU A 1 102 ? 20.333 -16.181 15.990 1.00 86.56 102 GLU A CA 1
ATOM 799 C C . GLU A 1 102 ? 19.787 -15.480 14.739 1.00 86.56 102 GLU A C 1
ATOM 801 O O . GLU A 1 102 ? 20.361 -15.604 13.655 1.00 86.56 102 GLU A O 1
ATOM 806 N N . LEU A 1 103 ? 18.686 -14.734 14.885 1.00 89.88 103 LEU A N 1
ATOM 807 C CA . LEU A 1 103 ? 18.077 -13.976 13.794 1.00 89.88 103 LEU A CA 1
ATOM 808 C C . LEU A 1 103 ? 18.941 -12.766 13.440 1.00 89.88 103 LEU A C 1
ATOM 810 O O . LEU A 1 103 ? 19.093 -12.450 12.263 1.00 89.88 103 LEU A O 1
ATOM 814 N N . MET A 1 104 ? 19.560 -12.136 14.437 1.00 90.06 104 MET A N 1
ATOM 815 C CA . MET A 1 104 ? 20.497 -11.041 14.200 1.00 90.06 104 MET A CA 1
ATOM 816 C C . MET A 1 104 ? 21.771 -11.510 13.513 1.00 90.06 104 MET A C 1
ATOM 818 O O . MET A 1 104 ? 22.172 -10.928 12.511 1.00 90.06 104 MET A O 1
ATOM 822 N N . ASP A 1 105 ? 22.331 -12.634 13.946 1.00 92.19 105 ASP A N 1
ATOM 823 C CA . ASP A 1 105 ? 23.482 -13.237 13.284 1.00 92.19 105 ASP A CA 1
ATOM 824 C C . ASP A 1 105 ? 23.144 -13.678 11.853 1.00 92.19 105 ASP A C 1
ATOM 826 O O . ASP A 1 105 ? 23.981 -13.590 10.955 1.00 92.19 105 ASP A O 1
ATOM 830 N N . ALA A 1 106 ? 21.919 -14.156 11.611 1.00 93.06 106 ALA A N 1
ATOM 831 C CA . ALA A 1 106 ? 21.457 -14.501 10.270 1.00 93.06 106 ALA A CA 1
ATOM 832 C C . ALA A 1 106 ? 21.336 -13.268 9.365 1.00 93.06 106 ALA A C 1
ATOM 834 O O . ALA A 1 106 ? 21.770 -13.336 8.214 1.00 93.06 106 ALA A O 1
ATOM 835 N N . ILE A 1 107 ? 20.809 -12.155 9.882 1.00 93.62 107 ILE A N 1
ATOM 836 C CA . ILE A 1 107 ? 20.739 -10.878 9.159 1.00 93.62 107 ILE A CA 1
ATOM 837 C C . ILE A 1 107 ? 22.147 -10.379 8.842 1.00 93.62 107 ILE A C 1
ATOM 839 O O . ILE A 1 107 ? 22.450 -10.139 7.680 1.00 93.62 107 ILE A O 1
ATOM 843 N N . VAL A 1 108 ? 23.043 -10.342 9.829 1.00 95.75 108 VAL A N 1
ATOM 844 C CA 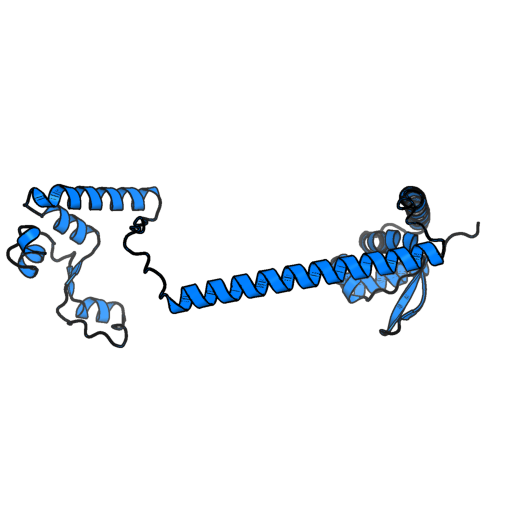. VAL A 1 108 ? 24.431 -9.900 9.636 1.00 95.75 108 VAL A CA 1
ATOM 845 C C . VAL A 1 108 ? 25.157 -10.774 8.605 1.00 95.75 108 VAL A C 1
ATOM 847 O O . VAL A 1 108 ? 25.848 -10.264 7.723 1.00 95.75 108 VAL A O 1
ATOM 850 N N . ARG A 1 109 ? 24.972 -12.103 8.643 1.00 95.12 109 ARG A N 1
ATOM 851 C CA . ARG A 1 109 ? 25.528 -13.006 7.617 1.00 95.12 109 ARG A CA 1
ATOM 852 C C . ARG A 1 109 ? 24.946 -12.738 6.230 1.00 95.12 109 ARG A C 1
ATOM 854 O O . ARG A 1 109 ? 25.677 -12.839 5.243 1.00 95.12 109 ARG A O 1
ATOM 861 N N . LEU A 1 110 ? 23.652 -12.432 6.143 1.00 96.06 110 LEU A N 1
ATOM 862 C CA . LEU A 1 110 ? 22.992 -12.108 4.882 1.00 96.06 110 LEU A CA 1
ATOM 863 C C . LEU A 1 110 ? 23.505 -10.781 4.315 1.00 96.06 110 LEU A C 1
ATOM 865 O O . LEU A 1 110 ? 23.822 -10.723 3.130 1.00 96.06 110 LEU A O 1
ATOM 869 N N . GLU A 1 111 ? 23.659 -9.753 5.144 1.00 96.81 111 GLU A N 1
ATOM 870 C CA . GLU A 1 111 ? 24.209 -8.451 4.755 1.00 96.81 111 GLU A CA 1
ATOM 871 C C . GLU A 1 111 ? 25.644 -8.593 4.246 1.00 96.81 111 GLU A C 1
ATOM 873 O O . GLU A 1 111 ? 25.948 -8.169 3.134 1.00 96.81 111 GLU A O 1
ATOM 878 N N . MET A 1 112 ? 26.502 -9.309 4.982 1.00 96.19 112 MET A N 1
ATOM 879 C CA . MET A 1 112 ? 27.878 -9.573 4.544 1.00 96.19 112 MET A CA 1
ATOM 880 C C . MET A 1 112 ? 27.941 -10.329 3.213 1.00 96.19 112 MET A C 1
ATOM 882 O O . MET A 1 112 ? 28.834 -10.082 2.404 1.00 96.19 112 MET A O 1
ATOM 886 N N . ARG A 1 113 ? 27.028 -11.278 2.975 1.00 94.81 113 ARG A N 1
ATOM 887 C CA . ARG A 1 113 ? 26.950 -11.999 1.696 1.00 94.81 113 ARG A CA 1
ATOM 888 C C . ARG A 1 113 ? 26.469 -11.090 0.566 1.00 94.81 113 ARG A C 1
ATOM 890 O O . ARG A 1 113 ? 26.969 -11.203 -0.549 1.00 94.81 113 ARG A O 1
ATOM 897 N N . THR A 1 114 ? 25.507 -10.225 0.860 1.00 95.38 114 THR A N 1
ATOM 898 C CA . THR A 1 114 ? 24.910 -9.295 -0.103 1.00 95.38 114 THR A CA 1
ATOM 899 C C . THR A 1 114 ? 25.932 -8.256 -0.548 1.00 95.38 114 THR A C 1
ATOM 901 O O . THR A 1 114 ? 26.106 -8.063 -1.746 1.00 95.38 114 THR A O 1
ATOM 904 N N . GLU A 1 115 ? 26.693 -7.685 0.389 1.00 96.25 115 GLU A N 1
ATOM 905 C CA . GLU A 1 115 ? 27.762 -6.729 0.085 1.00 96.25 115 GLU A CA 1
ATOM 906 C C . GLU A 1 115 ? 28.817 -7.339 -0.844 1.00 96.25 115 GLU A C 1
ATOM 908 O O . GLU A 1 115 ? 29.150 -6.768 -1.880 1.00 96.25 115 GLU A O 1
ATOM 913 N N . ARG A 1 116 ? 29.273 -8.565 -0.544 1.00 94.38 116 ARG A N 1
ATOM 914 C CA . ARG A 1 116 ? 30.220 -9.283 -1.414 1.00 94.38 116 ARG A CA 1
ATOM 915 C C . ARG A 1 116 ? 29.663 -9.478 -2.818 1.00 94.38 116 ARG A C 1
ATOM 917 O O . ARG A 1 116 ? 30.345 -9.176 -3.792 1.00 94.38 116 ARG A O 1
ATOM 924 N N . PHE A 1 117 ? 28.415 -9.929 -2.927 1.00 95.81 117 PHE A N 1
ATOM 925 C CA . PHE A 1 117 ? 27.781 -10.118 -4.227 1.00 95.81 117 PHE A CA 1
ATOM 926 C C . PHE A 1 117 ? 27.689 -8.803 -5.015 1.00 95.81 117 PHE A C 1
ATOM 928 O O . PHE A 1 117 ? 28.008 -8.781 -6.202 1.00 95.81 117 PHE A O 1
ATOM 935 N N . HIS A 1 118 ? 27.321 -7.694 -4.366 1.00 94.56 118 HIS A N 1
ATOM 936 C CA . HIS A 1 118 ? 27.302 -6.381 -5.013 1.00 94.56 118 HIS A CA 1
ATOM 937 C C . HIS A 1 118 ? 28.683 -5.971 -5.525 1.00 94.56 118 HIS A C 1
ATOM 939 O O . HIS A 1 118 ? 28.789 -5.547 -6.677 1.00 94.56 118 HIS A O 1
ATOM 945 N N . THR A 1 119 ? 29.737 -6.149 -4.723 1.00 95.62 119 THR A N 1
ATOM 946 C CA . THR A 1 119 ? 31.108 -5.842 -5.161 1.00 95.62 119 THR A CA 1
ATOM 947 C C . THR A 1 119 ? 31.540 -6.696 -6.354 1.00 95.62 119 THR A C 1
ATOM 949 O O . THR A 1 119 ? 32.020 -6.156 -7.346 1.00 95.62 119 THR A O 1
ATOM 952 N N . GLU A 1 120 ? 31.266 -8.003 -6.337 1.00 96.00 120 GLU A N 1
ATOM 953 C CA . GLU A 1 120 ? 31.604 -8.910 -7.442 1.00 96.00 120 GLU A CA 1
ATOM 954 C C . GLU A 1 120 ? 30.874 -8.542 -8.743 1.00 96.00 120 GLU A C 1
ATOM 956 O O . GLU A 1 120 ? 31.458 -8.598 -9.831 1.00 96.00 120 GLU A O 1
ATOM 961 N N . VAL A 1 121 ? 29.603 -8.140 -8.645 1.00 96.62 121 VAL A N 1
ATOM 962 C CA . VAL A 1 121 ? 28.816 -7.674 -9.794 1.00 96.62 121 VAL A CA 1
ATOM 963 C C . VAL A 1 121 ? 29.389 -6.373 -10.350 1.00 96.62 121 VAL A C 1
ATOM 965 O O . VAL A 1 121 ? 29.563 -6.268 -11.564 1.00 96.62 121 VAL A O 1
ATOM 968 N N . LEU A 1 122 ? 29.722 -5.403 -9.495 1.00 96.75 122 LEU A N 1
ATOM 969 C CA . LEU A 1 122 ? 30.320 -4.137 -9.927 1.00 96.75 122 LEU A CA 1
ATOM 970 C C . LEU A 1 122 ? 31.680 -4.347 -10.599 1.00 96.75 122 LEU A C 1
ATOM 972 O O . LEU A 1 122 ? 31.937 -3.749 -11.646 1.00 96.75 122 LEU A O 1
ATOM 976 N N . ASP A 1 123 ? 32.508 -5.241 -10.063 1.00 96.50 123 ASP A N 1
ATOM 977 C CA . ASP A 1 123 ? 33.794 -5.609 -10.658 1.00 96.50 123 ASP A CA 1
ATOM 978 C C . ASP A 1 123 ? 33.614 -6.338 -11.995 1.00 96.50 123 ASP A C 1
ATOM 980 O O . ASP A 1 123 ? 34.396 -6.165 -12.932 1.00 96.50 123 ASP A O 1
ATOM 984 N N . SER A 1 124 ? 32.584 -7.179 -12.118 1.00 95.94 124 SER A N 1
ATOM 985 C CA . SER A 1 124 ? 32.240 -7.826 -13.387 1.00 95.94 124 SER A CA 1
ATOM 986 C C . SER A 1 124 ? 31.773 -6.812 -14.431 1.00 95.94 124 SER A C 1
ATOM 988 O O . SER A 1 124 ? 32.174 -6.907 -15.591 1.00 95.94 124 SER A O 1
ATOM 990 N N . LEU A 1 125 ? 30.954 -5.836 -14.032 1.00 96.31 125 LEU A N 1
ATOM 991 C CA . LEU A 1 125 ? 30.485 -4.772 -14.916 1.00 96.31 125 LEU A CA 1
ATOM 992 C C . LEU A 1 125 ? 31.649 -3.905 -15.393 1.00 96.31 125 LEU A C 1
ATOM 994 O O . LEU A 1 125 ? 31.798 -3.744 -16.602 1.00 96.31 125 LEU A O 1
ATOM 998 N N . HIS A 1 126 ? 32.532 -3.460 -14.493 1.00 96.12 126 HIS A N 1
ATOM 999 C CA . HIS A 1 126 ? 33.726 -2.692 -14.865 1.00 96.12 126 HIS A CA 1
ATOM 1000 C C . HIS A 1 126 ? 34.628 -3.464 -15.827 1.00 96.12 126 HIS A C 1
ATOM 1002 O O . HIS A 1 126 ? 35.093 -2.908 -16.819 1.00 96.12 126 HIS A O 1
ATOM 1008 N N . ARG A 1 127 ? 34.849 -4.762 -15.585 1.00 95.12 127 ARG A N 1
ATOM 1009 C CA . ARG A 1 127 ? 35.615 -5.604 -16.518 1.00 95.12 127 ARG A CA 1
ATOM 1010 C C . ARG A 1 127 ? 34.945 -5.699 -17.884 1.00 95.12 127 ARG A C 1
ATOM 1012 O O . ARG A 1 127 ? 35.637 -5.653 -18.897 1.00 95.12 127 ARG A O 1
ATOM 1019 N N . SER A 1 128 ? 33.619 -5.823 -17.923 1.00 93.19 128 SER A N 1
ATOM 1020 C CA . SER A 1 128 ? 32.879 -5.859 -19.185 1.00 93.19 128 SER A CA 1
ATOM 1021 C C . SER A 1 128 ? 32.952 -4.523 -19.924 1.00 93.19 128 SER A C 1
ATOM 1023 O O . SER A 1 128 ? 33.222 -4.518 -21.117 1.00 93.19 128 SER A O 1
ATOM 1025 N N . GLU A 1 129 ? 32.806 -3.396 -19.225 1.00 94.81 129 GLU A N 1
ATOM 1026 C CA . GLU A 1 129 ? 32.928 -2.053 -19.794 1.00 94.81 129 GLU A CA 1
ATOM 1027 C C . GLU A 1 129 ? 34.328 -1.827 -20.366 1.00 94.81 129 GLU A C 1
ATOM 1029 O O . GLU A 1 129 ? 34.470 -1.387 -21.504 1.00 94.81 129 GLU A O 1
ATOM 1034 N N . GLN A 1 130 ? 35.367 -2.209 -19.622 1.00 92.75 130 GLN A N 1
ATOM 1035 C CA . GLN A 1 130 ? 36.747 -2.141 -20.095 1.00 92.75 130 GLN A CA 1
ATOM 1036 C C . GLN A 1 130 ? 36.963 -3.013 -21.336 1.00 92.75 130 GLN A C 1
ATOM 1038 O O . GLN A 1 130 ? 37.589 -2.561 -22.292 1.00 92.75 130 GLN A O 1
ATOM 1043 N N . ALA A 1 131 ? 36.422 -4.234 -21.357 1.00 92.25 131 ALA A N 1
ATOM 1044 C CA . ALA A 1 131 ? 36.499 -5.109 -22.523 1.00 92.25 131 ALA A CA 1
ATOM 1045 C C . ALA A 1 131 ? 35.759 -4.514 -23.735 1.00 92.25 131 ALA A C 1
ATOM 1047 O O . ALA A 1 131 ? 36.287 -4.531 -24.846 1.00 92.25 131 ALA A O 1
ATOM 1048 N N . TRP A 1 132 ? 34.573 -3.933 -23.532 1.00 89.88 132 TRP A N 1
ATOM 1049 C CA . TRP A 1 132 ? 33.824 -3.253 -24.590 1.00 89.88 132 TRP A CA 1
ATOM 1050 C C . TRP A 1 132 ? 34.556 -2.020 -25.110 1.00 89.88 132 TRP A C 1
ATOM 1052 O O . TRP A 1 132 ? 34.635 -1.846 -26.323 1.00 89.88 132 TRP A O 1
ATOM 1062 N N . SER A 1 133 ? 35.154 -1.213 -24.231 1.00 87.25 133 SER A N 1
ATOM 1063 C CA . SER A 1 133 ? 35.987 -0.074 -24.629 1.00 87.25 133 SER A CA 1
ATOM 1064 C C . SER A 1 133 ? 37.169 -0.528 -25.481 1.00 87.25 133 SER A C 1
ATOM 1066 O O . SER A 1 133 ? 37.415 0.053 -26.530 1.00 87.25 133 SER A O 1
ATOM 1068 N N . GLN A 1 134 ? 37.856 -1.607 -25.092 1.00 89.19 134 GLN A N 1
ATOM 1069 C CA . GLN A 1 134 ? 38.973 -2.157 -25.868 1.00 89.19 134 GLN A CA 1
ATOM 1070 C C . GLN A 1 134 ? 38.536 -2.637 -27.258 1.00 89.19 134 GLN A C 1
ATOM 1072 O O . GLN A 1 134 ? 39.246 -2.412 -28.237 1.00 89.19 134 GLN A O 1
ATOM 1077 N N . ILE A 1 135 ? 37.366 -3.278 -27.364 1.00 90.75 135 ILE A N 1
ATOM 1078 C CA . ILE A 1 135 ? 36.794 -3.698 -28.651 1.00 90.75 135 ILE A CA 1
ATOM 1079 C C . ILE A 1 135 ? 36.442 -2.475 -29.504 1.00 90.75 135 ILE A C 1
ATOM 1081 O O . ILE A 1 135 ? 36.773 -2.439 -30.686 1.00 90.75 135 ILE A O 1
ATOM 1085 N N . LEU A 1 136 ? 35.796 -1.467 -28.917 1.00 86.75 136 LEU A N 1
ATOM 1086 C CA . LEU A 1 136 ? 35.428 -0.230 -29.606 1.00 86.75 136 LEU A CA 1
ATOM 1087 C C . LEU A 1 136 ? 36.659 0.531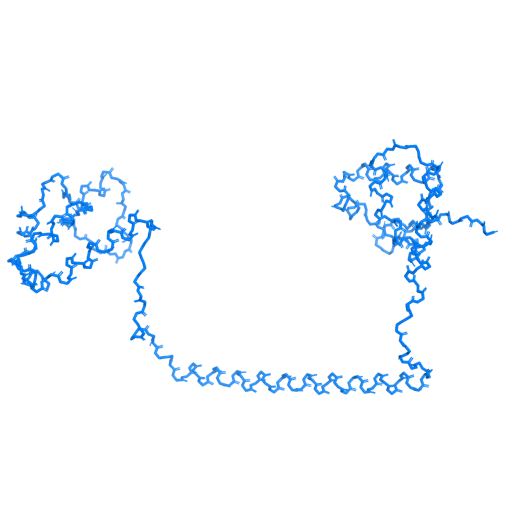 -30.112 1.00 86.75 136 LEU A C 1
ATOM 1089 O O . LEU A 1 136 ? 36.673 0.955 -31.267 1.00 86.75 136 LEU A O 1
ATOM 1093 N N . ASP A 1 137 ? 37.710 0.630 -29.299 1.00 85.31 137 ASP A N 1
ATOM 1094 C CA . ASP A 1 137 ? 38.988 1.230 -29.686 1.00 85.31 137 ASP A CA 1
ATOM 1095 C C . ASP A 1 137 ? 39.657 0.444 -30.825 1.00 85.31 137 ASP A C 1
ATOM 1097 O O . ASP A 1 137 ? 40.134 1.043 -31.790 1.00 85.31 137 ASP A O 1
ATOM 1101 N N . ALA A 1 138 ? 39.637 -0.894 -30.772 1.00 84.62 138 ALA A N 1
ATOM 1102 C CA . ALA A 1 138 ? 40.173 -1.753 -31.831 1.00 84.62 138 ALA A CA 1
ATOM 1103 C C . ALA A 1 138 ? 39.400 -1.626 -33.157 1.00 84.62 138 ALA A C 1
ATOM 1105 O O . ALA A 1 138 ? 39.989 -1.742 -34.232 1.00 84.62 138 ALA A O 1
ATOM 1106 N N . LEU A 1 139 ? 38.092 -1.366 -33.087 1.00 86.06 139 LEU A N 1
ATOM 1107 C CA . LEU A 1 139 ? 37.237 -1.097 -34.245 1.00 86.06 139 LEU A CA 1
ATOM 1108 C C . LEU A 1 139 ? 37.303 0.371 -34.710 1.00 86.06 139 LEU A C 1
ATOM 1110 O O . LEU A 1 139 ? 36.734 0.705 -35.748 1.00 86.06 139 LEU A O 1
ATOM 1114 N N . GLY A 1 140 ? 37.978 1.256 -33.965 1.00 77.25 140 GLY A N 1
ATOM 1115 C CA . GLY A 1 140 ? 38.010 2.699 -34.226 1.00 77.25 140 GLY A CA 1
ATOM 1116 C C . GLY A 1 140 ? 36.674 3.412 -33.965 1.00 77.25 140 GLY A C 1
ATOM 1117 O O . GLY A 1 140 ? 36.516 4.584 -34.312 1.00 77.25 140 GLY A O 1
ATOM 1118 N N . CYS A 1 141 ? 35.709 2.729 -33.347 1.00 64.69 141 CYS A N 1
ATOM 1119 C CA . CYS A 1 141 ? 34.400 3.257 -32.983 1.00 64.69 141 CYS A CA 1
ATOM 1120 C C . CYS A 1 141 ? 34.494 3.968 -31.632 1.00 64.69 141 CYS A C 1
ATOM 1122 O O . CYS A 1 141 ? 34.045 3.457 -30.611 1.00 64.69 141 CYS A O 1
ATOM 1124 N N . ARG A 1 142 ? 35.079 5.167 -31.600 1.00 60.25 142 ARG A N 1
ATOM 1125 C CA . ARG A 1 142 ? 35.004 6.003 -30.396 1.00 60.25 142 ARG A CA 1
ATOM 1126 C C . ARG A 1 142 ? 33.523 6.315 -30.122 1.00 60.25 142 ARG A C 1
ATOM 1128 O O . ARG A 1 142 ? 32.828 6.644 -31.087 1.00 60.25 142 ARG A O 1
ATOM 1135 N N . PRO A 1 143 ? 33.028 6.276 -28.870 1.00 54.50 143 PRO A N 1
ATOM 1136 C CA . PRO A 1 143 ? 31.722 6.832 -28.547 1.00 54.50 143 PRO A CA 1
ATOM 1137 C C . PRO A 1 143 ? 31.807 8.351 -28.732 1.00 54.50 143 PRO A C 1
ATOM 1139 O O . PRO A 1 143 ? 32.117 9.114 -27.820 1.00 54.50 143 PRO A O 1
ATOM 1142 N N . GLY A 1 144 ? 31.644 8.788 -29.980 1.00 50.25 144 GLY A N 1
ATOM 1143 C CA . GLY A 1 144 ? 31.305 10.155 -30.311 1.00 50.25 144 GLY A CA 1
ATOM 1144 C C . GLY A 1 144 ? 29.935 10.435 -29.717 1.00 50.25 144 GLY A C 1
ATOM 1145 O O . GLY A 1 144 ? 29.089 9.542 -29.693 1.00 50.25 144 GLY A O 1
ATOM 1146 N N . ALA A 1 145 ? 29.765 11.651 -29.197 1.00 51.84 145 ALA A N 1
ATOM 1147 C CA . ALA A 1 145 ? 28.499 12.185 -28.713 1.00 51.84 145 ALA A CA 1
ATOM 1148 C C . ALA A 1 145 ? 27.319 11.625 -29.516 1.00 51.84 145 ALA A C 1
ATOM 1150 O O . ALA A 1 145 ? 27.391 11.611 -30.748 1.00 51.84 145 ALA A O 1
ATOM 1151 N N . GLU A 1 146 ? 26.272 11.165 -28.819 1.00 51.00 146 GLU A N 1
ATOM 1152 C CA . GLU A 1 146 ? 25.024 10.756 -29.463 1.00 51.00 146 GLU A CA 1
ATOM 1153 C C . GLU A 1 146 ? 24.704 11.738 -30.595 1.00 51.00 146 GLU A C 1
ATOM 1155 O O . GLU A 1 146 ? 24.725 12.954 -30.355 1.00 51.00 146 GLU A O 1
ATOM 1160 N N . PRO A 1 147 ? 24.477 11.268 -31.831 1.00 49.72 147 PRO A N 1
ATOM 1161 C CA . PRO A 1 147 ? 24.189 12.171 -32.920 1.00 49.72 147 PRO A CA 1
ATOM 1162 C C . PRO A 1 147 ? 22.832 12.823 -32.635 1.00 49.72 147 PRO A C 1
ATOM 1164 O O . PRO A 1 147 ? 21.781 12.308 -32.998 1.00 49.72 147 PRO A O 1
ATOM 1167 N N . GLU A 1 148 ? 22.848 14.027 -32.060 1.00 51.72 148 GLU A N 1
ATOM 1168 C CA . GLU A 1 148 ? 21.720 14.975 -32.054 1.00 51.72 148 GLU A CA 1
ATOM 1169 C C . GLU A 1 148 ? 21.311 15.411 -33.483 1.00 51.72 148 GLU A C 1
ATOM 1171 O O . GLU A 1 148 ? 20.489 16.307 -33.677 1.00 51.72 148 GLU A O 1
ATOM 1176 N N . ALA A 1 149 ? 21.881 14.774 -34.510 1.00 55.22 149 ALA A N 1
ATOM 1177 C CA . ALA A 1 149 ? 21.572 14.987 -35.909 1.00 55.22 149 ALA A CA 1
ATOM 1178 C C . ALA A 1 149 ? 20.208 14.414 -36.335 1.00 55.22 149 ALA A C 1
ATOM 1180 O O . ALA A 1 149 ? 19.608 14.982 -37.235 1.00 55.22 149 ALA A O 1
ATOM 1181 N N . ASP A 1 150 ? 19.637 13.392 -35.690 1.00 56.75 150 ASP A N 1
ATOM 1182 C CA . ASP A 1 150 ? 18.440 12.752 -36.271 1.00 56.75 150 ASP A CA 1
ATOM 1183 C C . ASP A 1 150 ? 17.095 13.189 -35.674 1.00 56.75 150 ASP A C 1
ATOM 1185 O O . ASP A 1 150 ? 16.056 12.907 -36.251 1.00 56.75 150 ASP A O 1
ATOM 1189 N N . LYS A 1 151 ? 17.036 13.932 -34.558 1.00 59.56 151 LYS A N 1
ATOM 1190 C CA . LYS A 1 151 ? 15.726 14.321 -33.982 1.00 59.56 151 LYS A CA 1
ATOM 1191 C C . LYS A 1 151 ? 15.017 15.405 -34.793 1.00 59.56 151 LYS A C 1
ATOM 1193 O O . LYS A 1 151 ? 13.792 15.399 -34.888 1.00 59.56 151 LYS A O 1
ATOM 1198 N N . ARG A 1 152 ? 15.764 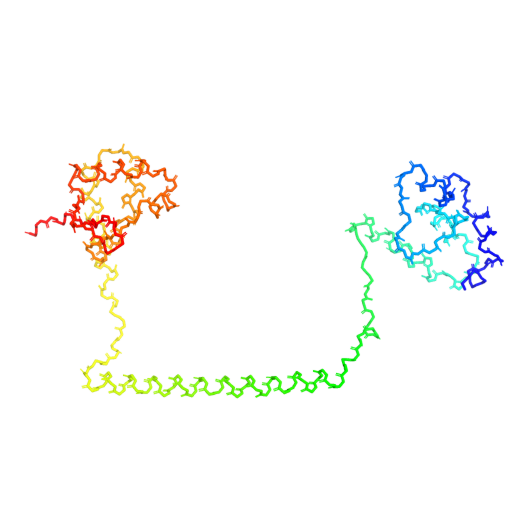16.366 -35.349 1.00 63.66 152 ARG A N 1
ATOM 1199 C CA . ARG A 1 152 ? 15.197 17.450 -36.177 1.00 63.66 152 ARG A CA 1
ATOM 1200 C C . ARG A 1 152 ? 14.843 16.954 -37.574 1.00 63.66 152 ARG A C 1
ATOM 1202 O O . ARG A 1 152 ? 13.762 17.267 -38.061 1.00 63.66 152 ARG A O 1
ATOM 1209 N N . GLU A 1 153 ? 15.708 16.140 -38.170 1.00 66.19 153 GLU A N 1
ATOM 1210 C CA . GLU A 1 153 ? 15.440 15.509 -39.464 1.00 66.19 153 GLU A CA 1
ATOM 1211 C C . GLU A 1 153 ? 14.265 14.538 -39.386 1.00 66.19 153 GLU A C 1
ATOM 1213 O O . GLU A 1 153 ? 13.400 14.553 -40.257 1.00 66.19 153 GLU A O 1
ATOM 1218 N N . LEU A 1 154 ? 14.169 13.752 -38.314 1.00 67.75 154 LEU A N 1
ATOM 1219 C CA . LEU A 1 154 ? 13.028 12.878 -38.080 1.00 67.75 154 LEU A CA 1
ATOM 1220 C C . LEU A 1 154 ? 11.727 13.658 -37.876 1.00 67.75 154 LEU A C 1
ATOM 1222 O O . LEU A 1 154 ? 10.692 13.260 -38.409 1.00 67.75 154 LEU A O 1
ATOM 1226 N N . ARG A 1 155 ? 11.762 14.777 -37.138 1.00 70.62 155 ARG A N 1
ATOM 1227 C CA . ARG A 1 155 ? 10.595 15.664 -36.994 1.00 70.62 155 ARG A CA 1
ATOM 1228 C C . ARG A 1 155 ? 10.137 16.189 -38.346 1.00 70.62 155 ARG A C 1
ATOM 1230 O O . ARG A 1 155 ? 8.954 16.077 -38.636 1.00 70.62 155 ARG A O 1
ATOM 1237 N N . HIS A 1 156 ? 11.057 16.653 -39.189 1.00 73.88 156 HIS A N 1
ATOM 1238 C CA . HIS A 1 156 ? 10.713 17.095 -40.539 1.00 73.88 156 HIS A CA 1
ATOM 1239 C C . HIS A 1 156 ? 10.178 15.956 -41.415 1.00 73.88 156 HIS A C 1
ATOM 1241 O O . HIS A 1 156 ? 9.121 16.111 -42.014 1.00 73.88 156 HIS A O 1
ATOM 1247 N N . LYS A 1 157 ? 10.793 14.765 -41.397 1.00 72.62 157 LYS A N 1
ATOM 1248 C CA . LYS A 1 157 ? 10.273 13.576 -42.105 1.00 72.62 157 LYS A CA 1
ATOM 1249 C C . LYS A 1 157 ? 8.864 13.189 -41.631 1.00 72.62 157 LYS A C 1
ATOM 1251 O O . LYS A 1 157 ? 8.013 12.820 -42.438 1.00 72.62 157 LYS A O 1
ATOM 1256 N N . THR A 1 158 ? 8.602 13.294 -40.328 1.00 75.19 158 THR A N 1
ATOM 1257 C CA . THR A 1 158 ? 7.284 13.037 -39.724 1.00 75.19 158 THR A CA 1
ATOM 1258 C C . THR A 1 158 ? 6.271 14.111 -40.141 1.00 75.19 158 THR A C 1
ATOM 1260 O O . THR A 1 158 ? 5.143 13.784 -40.499 1.00 75.19 158 THR A O 1
ATOM 1263 N N . GLU A 1 159 ? 6.659 15.388 -40.144 1.00 78.12 159 GLU A N 1
ATOM 1264 C CA . GLU A 1 159 ? 5.820 16.514 -40.583 1.00 78.12 159 GLU A CA 1
ATOM 1265 C C . GLU A 1 159 ? 5.460 16.421 -42.076 1.00 78.12 159 GLU A C 1
ATOM 1267 O O . GLU A 1 159 ? 4.296 16.616 -42.436 1.00 78.12 159 GLU A O 1
ATOM 1272 N N . ASP A 1 160 ? 6.412 16.040 -42.931 1.00 77.62 160 ASP A N 1
ATOM 1273 C CA . ASP A 1 160 ? 6.214 15.872 -44.375 1.00 77.62 160 ASP A CA 1
ATOM 1274 C C . ASP A 1 160 ? 5.268 14.705 -44.691 1.00 77.62 160 ASP A C 1
ATOM 1276 O O . ASP A 1 160 ? 4.318 14.848 -45.472 1.00 77.62 160 ASP A O 1
ATOM 1280 N N . LEU A 1 161 ? 5.466 13.556 -44.032 1.00 74.62 161 LEU A N 1
ATOM 1281 C CA . LEU A 1 161 ? 4.560 12.408 -44.131 1.00 74.62 161 LEU A CA 1
ATOM 1282 C C . LEU A 1 161 ? 3.153 12.759 -43.628 1.00 74.62 161 LEU A C 1
ATOM 1284 O O . LEU A 1 161 ? 2.154 12.395 -44.256 1.00 74.62 161 LEU A O 1
ATOM 1288 N N . PHE A 1 162 ? 3.056 13.518 -42.534 1.00 76.94 162 PHE A N 1
ATOM 1289 C CA . PHE A 1 162 ? 1.782 13.971 -41.983 1.00 76.94 162 PHE A CA 1
ATOM 1290 C C . PHE A 1 162 ? 1.039 14.901 -42.951 1.00 76.94 162 PHE A C 1
ATOM 1292 O O . PHE A 1 162 ? -0.152 14.703 -43.206 1.00 76.94 162 PHE A O 1
ATOM 1299 N N . ALA A 1 163 ? 1.729 15.882 -43.538 1.00 79.00 163 ALA A N 1
ATOM 1300 C CA . ALA A 1 163 ? 1.154 16.794 -44.524 1.00 79.00 163 ALA A CA 1
ATOM 1301 C C . ALA A 1 163 ? 0.670 16.047 -45.778 1.00 79.00 163 ALA A C 1
ATOM 1303 O O . ALA A 1 163 ? -0.427 16.313 -46.281 1.00 79.00 163 ALA A O 1
ATOM 1304 N N . GLN A 1 164 ? 1.440 15.059 -46.240 1.00 75.69 164 GLN A N 1
ATOM 1305 C CA . GLN A 1 164 ? 1.078 14.231 -47.386 1.00 75.69 164 GLN A CA 1
ATOM 1306 C C . GLN A 1 164 ? -0.172 13.386 -47.118 1.00 75.69 164 GLN A C 1
ATOM 1308 O O . GLN A 1 164 ? -1.081 13.336 -47.951 1.00 75.69 164 GLN A O 1
ATOM 1313 N N . TRP A 1 165 ? -0.251 12.731 -45.959 1.00 79.19 165 TRP A N 1
ATOM 1314 C CA . TRP A 1 165 ? -1.417 11.929 -45.592 1.00 79.19 165 TRP A CA 1
ATOM 1315 C C . TRP A 1 165 ? -2.651 12.813 -45.389 1.00 79.19 165 TRP A C 1
ATOM 1317 O O . TRP A 1 165 ? -3.741 12.452 -45.831 1.00 79.19 165 TRP A O 1
ATOM 1327 N N . LYS A 1 166 ? -2.478 14.023 -44.841 1.00 76.25 166 LYS A N 1
ATOM 1328 C CA . LYS A 1 166 ? -3.554 15.015 -44.687 1.00 76.25 166 LYS A CA 1
ATOM 1329 C C . LYS A 1 166 ? -4.154 15.469 -46.012 1.00 76.25 166 LYS A C 1
ATOM 1331 O O . LYS A 1 166 ? -5.355 15.708 -46.073 1.00 76.25 166 LYS A O 1
ATOM 1336 N N . ALA A 1 167 ? -3.352 15.542 -47.071 1.00 75.44 167 ALA A N 1
ATOM 1337 C CA . ALA A 1 167 ? -3.840 15.855 -48.411 1.00 75.44 167 ALA A CA 1
ATOM 1338 C C . ALA A 1 167 ? -4.623 14.694 -49.063 1.00 75.44 167 ALA A C 1
ATOM 1340 O O . ALA A 1 167 ? -5.431 14.933 -49.958 1.00 75.44 167 ALA A O 1
ATOM 1341 N N . ARG A 1 168 ? -4.392 13.441 -48.635 1.00 70.12 168 ARG A N 1
ATOM 1342 C CA . ARG A 1 168 ? -4.972 12.225 -49.243 1.00 70.12 168 ARG A CA 1
ATOM 1343 C C . ARG A 1 168 ? -6.148 11.630 -48.464 1.00 70.12 168 ARG A C 1
ATOM 1345 O O . ARG A 1 168 ? -6.943 10.897 -49.055 1.00 70.12 168 ARG A O 1
ATOM 1352 N N . LEU A 1 169 ? -6.260 11.918 -47.167 1.00 71.25 169 LEU A N 1
ATOM 1353 C CA . LEU A 1 169 ? -7.271 11.349 -46.274 1.00 71.25 169 LEU A CA 1
ATOM 1354 C C . LEU A 1 169 ? -8.450 12.306 -46.069 1.00 71.25 169 LEU A C 1
ATOM 1356 O O . LEU A 1 169 ? -8.305 13.398 -45.522 1.00 71.25 169 LEU A O 1
ATOM 1360 N N . SER A 1 170 ? -9.653 11.868 -46.440 1.00 61.00 170 SER A N 1
ATOM 1361 C CA . SER A 1 170 ? -10.895 12.570 -46.110 1.00 61.00 170 SER A CA 1
ATOM 1362 C C . SER A 1 170 ? -11.347 12.223 -44.684 1.00 61.00 170 SER A C 1
ATOM 1364 O O . SER A 1 170 ? -11.870 11.138 -44.436 1.00 61.00 170 SER A O 1
ATOM 1366 N N . ILE A 1 171 ? -11.086 13.161 -43.770 1.00 61.28 171 ILE A N 1
ATOM 1367 C CA . ILE A 1 171 ? -11.686 13.425 -42.445 1.00 61.28 171 ILE A CA 1
ATOM 1368 C C . ILE A 1 171 ? -12.554 12.287 -41.863 1.00 61.28 171 ILE A C 1
ATOM 1370 O O . ILE A 1 171 ? -13.779 12.362 -41.849 1.00 61.28 171 ILE A O 1
ATOM 1374 N N . THR A 1 172 ? -11.916 11.251 -41.317 1.00 71.75 172 THR A N 1
ATOM 1375 C CA . THR A 1 172 ? -12.536 10.372 -40.310 1.00 71.75 172 THR A CA 1
ATOM 1376 C C . THR A 1 172 ? -11.598 10.273 -39.112 1.00 71.75 172 THR A C 1
ATOM 1378 O O . THR A 1 172 ? -10.413 9.982 -39.263 1.00 71.75 172 THR A O 1
ATOM 1381 N N . GLU A 1 173 ? -12.110 10.595 -37.924 1.00 74.06 173 GLU A N 1
ATOM 1382 C CA . GLU A 1 173 ? -11.331 10.723 -36.683 1.00 74.06 173 GLU A CA 1
ATOM 1383 C C . GLU A 1 173 ? -10.609 9.419 -36.305 1.00 74.06 173 GLU A C 1
ATOM 1385 O O . GLU A 1 173 ? -9.446 9.443 -35.910 1.00 74.06 173 GLU A O 1
ATOM 1390 N N . ASP A 1 174 ? -11.242 8.269 -36.546 1.00 79.62 174 ASP A N 1
ATOM 1391 C CA . ASP A 1 174 ? -10.653 6.960 -36.233 1.00 79.62 174 ASP A CA 1
ATOM 1392 C C . ASP A 1 174 ? -9.437 6.634 -37.105 1.00 79.62 174 ASP A C 1
ATOM 1394 O O . ASP A 1 174 ? -8.453 6.064 -36.634 1.00 79.62 174 ASP A O 1
ATOM 1398 N N . VAL A 1 175 ? -9.484 7.018 -38.386 1.00 79.44 175 VAL A N 1
ATOM 1399 C CA . VAL A 1 175 ? -8.366 6.811 -39.314 1.00 79.44 175 VAL A CA 1
ATOM 1400 C C . VAL A 1 175 ? -7.184 7.679 -38.892 1.00 79.44 175 VAL A C 1
ATOM 1402 O O . VAL A 1 175 ? -6.041 7.228 -38.959 1.00 79.44 175 VAL A O 1
ATOM 1405 N N . TRP A 1 176 ? -7.451 8.887 -38.391 1.00 79.38 176 TRP A N 1
ATOM 1406 C CA . TRP A 1 176 ? -6.426 9.768 -37.835 1.00 79.38 176 TRP A CA 1
ATOM 1407 C C . TRP A 1 176 ? -5.820 9.234 -36.537 1.00 79.38 176 TRP A C 1
ATOM 1409 O O . TRP A 1 176 ? -4.604 9.312 -36.379 1.00 79.38 176 TRP A O 1
ATOM 1419 N N . ALA A 1 177 ? -6.620 8.637 -35.650 1.00 82.69 177 ALA A N 1
ATOM 1420 C CA . ALA A 1 177 ? -6.123 8.019 -34.420 1.00 82.69 177 ALA A CA 1
ATOM 1421 C C . ALA A 1 177 ? -5.118 6.889 -34.709 1.00 82.69 177 ALA A C 1
ATOM 1423 O O . ALA A 1 177 ? -4.052 6.825 -34.095 1.00 82.69 177 ALA A O 1
ATOM 1424 N N . VAL A 1 178 ? -5.417 6.038 -35.698 1.00 82.31 178 VAL A N 1
ATOM 1425 C CA . VAL A 1 178 ? -4.494 4.985 -36.155 1.00 82.31 178 VAL A CA 1
ATOM 1426 C C . VAL A 1 178 ? -3.287 5.587 -36.881 1.00 82.31 178 VAL A C 1
ATOM 1428 O O . VAL A 1 178 ? -2.156 5.182 -36.627 1.00 82.31 178 VAL A O 1
ATOM 1431 N N . ALA A 1 179 ? -3.496 6.575 -37.753 1.00 81.06 179 ALA A N 1
ATOM 1432 C CA . ALA A 1 179 ? -2.424 7.198 -38.521 1.00 81.06 179 ALA A CA 1
ATOM 1433 C C . ALA A 1 179 ? -1.374 7.872 -37.628 1.00 81.06 179 ALA A C 1
ATOM 1435 O O . ALA A 1 179 ? -0.192 7.587 -37.781 1.00 81.06 179 ALA A O 1
ATOM 1436 N N . VAL A 1 180 ? -1.788 8.704 -36.666 1.00 82.19 180 VAL A N 1
ATOM 1437 C CA . VAL A 1 180 ? -0.884 9.425 -35.747 1.00 82.19 180 VAL A CA 1
ATOM 1438 C C . VAL A 1 180 ? -0.039 8.467 -34.911 1.00 82.19 180 VAL A C 1
ATOM 1440 O O . VAL A 1 180 ? 1.107 8.778 -34.600 1.00 82.19 180 VAL A O 1
ATOM 1443 N N . TYR A 1 181 ? -0.572 7.293 -34.577 1.00 81.62 181 TYR A N 1
ATOM 1444 C CA . TYR A 1 181 ? 0.170 6.289 -33.821 1.00 81.62 181 TYR A CA 1
ATOM 1445 C C . TYR A 1 181 ? 1.277 5.612 -34.649 1.00 81.62 181 TYR A C 1
ATOM 1447 O O . TYR A 1 181 ? 2.341 5.299 -34.124 1.00 81.62 181 TYR A O 1
ATOM 1455 N N . ILE A 1 182 ? 1.036 5.392 -35.942 1.00 81.81 182 ILE A N 1
ATOM 1456 C CA . ILE A 1 182 ? 1.936 4.643 -36.835 1.00 81.81 182 ILE A CA 1
ATOM 1457 C C . ILE A 1 182 ? 2.951 5.578 -37.531 1.00 81.81 182 ILE A C 1
ATOM 1459 O O . ILE A 1 182 ? 4.015 5.142 -37.961 1.00 81.81 182 ILE A O 1
ATOM 1463 N N . LEU A 1 183 ? 2.651 6.875 -37.647 1.00 79.25 183 LEU A N 1
ATOM 1464 C CA . LEU A 1 183 ? 3.454 7.835 -38.415 1.00 79.25 183 LEU A CA 1
ATOM 1465 C C . LEU A 1 183 ? 4.880 8.060 -37.871 1.00 79.25 183 LEU A C 1
ATOM 1467 O O . LEU A 1 183 ? 5.815 7.985 -38.668 1.00 79.25 183 LEU A O 1
ATOM 1471 N N . PRO A 1 184 ? 5.094 8.279 -36.556 1.00 75.75 184 PRO A N 1
ATOM 1472 C CA . PRO A 1 184 ? 6.436 8.495 -36.010 1.00 75.75 184 PRO A CA 1
ATOM 1473 C C . PRO A 1 184 ? 7.313 7.252 -36.158 1.00 75.75 184 PRO A C 1
ATOM 1475 O O . PRO A 1 184 ? 8.467 7.331 -36.565 1.00 75.75 184 PRO A O 1
ATOM 1478 N N . THR A 1 185 ? 6.736 6.077 -35.917 1.00 77.31 185 THR A N 1
ATOM 1479 C CA . THR A 1 185 ? 7.443 4.805 -36.044 1.00 77.31 185 THR A CA 1
ATOM 1480 C C . THR A 1 185 ? 7.752 4.463 -37.505 1.00 77.31 185 THR A C 1
ATOM 1482 O O . THR A 1 185 ? 8.762 3.815 -37.778 1.00 77.31 185 THR A O 1
ATOM 1485 N N . LEU A 1 186 ? 6.945 4.940 -38.465 1.00 76.50 186 LEU A N 1
ATOM 1486 C CA . LEU A 1 186 ? 7.236 4.804 -39.896 1.00 76.50 186 LEU A CA 1
ATOM 1487 C C . LEU A 1 186 ? 8.343 5.764 -40.322 1.00 76.50 186 LEU A C 1
ATOM 1489 O O . LEU A 1 186 ? 9.174 5.383 -41.141 1.00 76.50 186 LEU A O 1
ATOM 1493 N N . ALA A 1 187 ? 8.369 6.975 -39.767 1.00 73.06 187 ALA A N 1
ATOM 1494 C CA . ALA A 1 187 ? 9.418 7.951 -40.035 1.00 73.06 187 ALA A CA 1
ATOM 1495 C C . ALA A 1 187 ? 10.786 7.491 -39.495 1.00 73.06 187 ALA A C 1
ATOM 1497 O O . ALA A 1 187 ? 11.802 7.745 -40.138 1.00 73.06 187 ALA A O 1
ATOM 1498 N N . GLU A 1 188 ? 10.808 6.789 -38.356 1.00 68.44 18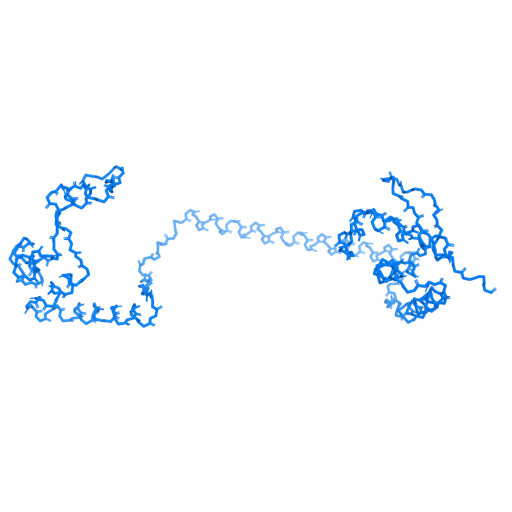8 GLU A N 1
ATOM 1499 C CA . GLU A 1 188 ? 12.028 6.254 -37.733 1.00 68.44 188 GLU A CA 1
ATOM 1500 C C . GLU A 1 188 ? 12.536 4.980 -38.417 1.00 68.44 188 GLU A C 1
ATOM 1502 O O . GLU A 1 188 ? 13.706 4.884 -38.782 1.00 68.44 188 GLU A O 1
ATOM 1507 N N . ALA A 1 189 ? 11.667 3.979 -38.583 1.00 69.31 189 ALA A N 1
ATOM 1508 C CA . ALA A 1 189 ? 12.082 2.639 -38.996 1.00 69.31 189 ALA A CA 1
ATOM 1509 C C . ALA A 1 189 ? 11.874 2.357 -40.493 1.00 69.31 189 ALA A C 1
ATOM 1511 O O . ALA A 1 189 ? 12.344 1.332 -40.994 1.00 69.31 189 ALA A O 1
ATOM 1512 N N . GLY A 1 190 ? 11.111 3.193 -41.210 1.00 65.62 190 GLY A N 1
ATOM 1513 C CA . GLY A 1 190 ? 10.723 2.997 -42.616 1.00 65.62 190 GLY A CA 1
ATOM 1514 C C . GLY A 1 190 ? 9.765 1.822 -42.865 1.00 65.62 190 GLY A C 1
ATOM 1515 O O . GLY A 1 190 ? 9.135 1.741 -43.918 1.00 65.62 190 GLY A O 1
ATOM 1516 N N . ARG A 1 191 ? 9.621 0.906 -41.902 1.00 74.31 191 ARG A N 1
ATOM 1517 C CA . ARG A 1 191 ? 8.765 -0.282 -41.949 1.00 74.31 191 ARG A CA 1
ATOM 1518 C C . ARG A 1 191 ? 8.263 -0.627 -40.555 1.00 74.31 191 ARG A C 1
ATOM 1520 O O . ARG A 1 191 ? 8.989 -0.477 -39.577 1.00 74.31 191 ARG A O 1
ATOM 1527 N N . ILE A 1 192 ? 7.050 -1.154 -40.471 1.00 73.88 192 ILE A N 1
ATOM 1528 C CA . ILE A 1 192 ? 6.419 -1.513 -39.203 1.00 73.88 192 ILE A CA 1
ATOM 1529 C C . ILE A 1 192 ? 5.632 -2.807 -39.346 1.00 73.88 192 ILE A C 1
ATOM 1531 O O . ILE A 1 192 ? 4.795 -2.920 -40.232 1.00 73.88 192 ILE A O 1
ATOM 1535 N N . GLY A 1 193 ? 5.806 -3.741 -38.412 1.00 69.69 193 GLY A N 1
ATOM 1536 C CA . GLY A 1 193 ? 4.872 -4.850 -38.208 1.00 69.69 193 GLY A CA 1
ATOM 1537 C C . GLY A 1 193 ? 4.108 -4.675 -36.898 1.00 69.69 193 GLY A C 1
ATOM 1538 O O . GLY A 1 193 ? 4.679 -4.904 -35.835 1.00 69.69 193 GLY A O 1
ATOM 1539 N N . TYR A 1 194 ? 2.832 -4.288 -36.958 1.00 70.75 194 TYR A N 1
ATOM 1540 C CA . TYR A 1 194 ? 1.962 -4.230 -35.776 1.00 70.75 194 TYR A CA 1
ATOM 1541 C C . TYR A 1 194 ? 0.935 -5.360 -35.787 1.00 70.75 194 TYR A C 1
ATOM 1543 O O . TYR A 1 194 ? 0.371 -5.698 -36.829 1.00 70.75 194 TYR A O 1
ATOM 1551 N N . SER A 1 195 ? 0.636 -5.890 -34.598 1.00 77.62 195 SER A N 1
ATOM 1552 C CA . SER A 1 195 ? -0.550 -6.722 -34.389 1.00 77.62 195 SER A CA 1
ATOM 1553 C C . SER A 1 195 ? -1.796 -5.834 -34.314 1.00 77.62 195 SER A C 1
ATOM 1555 O O . SER A 1 195 ? -1.782 -4.763 -33.698 1.00 77.62 195 SER A O 1
ATOM 1557 N N . LEU A 1 196 ? -2.905 -6.292 -34.900 1.00 75.44 196 LEU A N 1
ATOM 1558 C CA . LEU A 1 196 ? -4.196 -5.593 -34.830 1.00 75.44 196 LEU A CA 1
ATOM 1559 C C . LEU A 1 196 ? -4.679 -5.402 -33.382 1.00 75.44 196 LEU A C 1
ATOM 1561 O O . LEU A 1 196 ? -5.406 -4.454 -33.104 1.00 75.44 196 LEU A O 1
ATOM 1565 N N . GLU A 1 197 ? -4.261 -6.280 -32.468 1.00 78.62 197 GLU A N 1
ATOM 1566 C CA . GLU A 1 197 ? -4.561 -6.197 -31.032 1.00 78.62 197 GLU A CA 1
ATOM 1567 C C . GLU A 1 197 ? -3.827 -5.026 -30.383 1.00 78.62 197 GLU A C 1
ATOM 1569 O O . GLU A 1 197 ? -4.441 -4.184 -29.739 1.00 78.62 197 GLU A O 1
ATOM 1574 N N . THR A 1 198 ? -2.531 -4.891 -30.672 1.00 80.62 198 THR A N 1
ATOM 1575 C CA . THR A 1 198 ? -1.718 -3.792 -30.137 1.00 80.62 198 THR A CA 1
ATOM 1576 C C . THR A 1 198 ? -2.196 -2.425 -30.617 1.00 80.62 198 THR A C 1
ATOM 1578 O O . THR A 1 198 ? -2.179 -1.463 -29.854 1.00 80.62 198 THR A O 1
ATOM 1581 N N . LEU A 1 199 ? -2.676 -2.332 -31.860 1.00 79.94 199 LEU A N 1
ATOM 1582 C CA . LEU A 1 199 ? -3.254 -1.096 -32.384 1.00 79.94 199 LEU A CA 1
ATOM 1583 C C . LEU A 1 199 ? -4.624 -0.801 -31.770 1.00 79.94 199 LEU A C 1
ATOM 1585 O O . LEU A 1 199 ? -4.896 0.355 -31.456 1.00 79.94 199 LEU A O 1
ATOM 1589 N N . ALA A 1 200 ? -5.464 -1.815 -31.558 1.00 84.19 200 ALA A N 1
ATOM 1590 C CA . ALA A 1 200 ? -6.759 -1.662 -30.894 1.00 84.19 200 ALA A CA 1
ATOM 1591 C C . ALA A 1 200 ? -6.601 -1.139 -29.457 1.00 84.19 200 ALA A C 1
ATOM 1593 O O . ALA A 1 200 ? -7.226 -0.143 -29.098 1.00 84.19 200 ALA A O 1
ATOM 1594 N N . ASP A 1 201 ? -5.688 -1.725 -28.680 1.00 85.25 201 ASP A N 1
ATOM 1595 C CA . ASP A 1 201 ? -5.435 -1.324 -27.291 1.00 85.25 201 ASP A CA 1
ATOM 1596 C C . ASP A 1 201 ? -4.874 0.101 -27.183 1.00 85.25 201 ASP A C 1
ATOM 1598 O O . ASP A 1 201 ? -5.187 0.836 -26.247 1.00 85.25 201 ASP A O 1
ATOM 1602 N N . LYS A 1 202 ? -4.039 0.512 -28.145 1.00 80.31 202 LYS A N 1
ATOM 1603 C CA . LYS A 1 202 ? -3.389 1.832 -28.140 1.00 80.31 202 LYS A CA 1
ATOM 1604 C C . LYS A 1 202 ? -4.261 2.948 -28.699 1.00 80.31 202 LYS A C 1
ATOM 1606 O O . LYS A 1 202 ? -4.106 4.090 -28.279 1.00 80.31 202 LYS A O 1
ATOM 1611 N N . THR A 1 203 ? -5.166 2.632 -29.621 1.00 81.50 203 THR A N 1
ATOM 1612 C CA . THR A 1 203 ? -6.079 3.614 -30.230 1.00 81.50 203 THR A CA 1
ATOM 1613 C C . THR A 1 203 ? -7.461 3.633 -29.576 1.00 81.50 203 THR A C 1
ATOM 1615 O O . THR A 1 203 ? -8.248 4.531 -29.857 1.00 81.50 203 THR A O 1
ATOM 1618 N N . GLY A 1 204 ? -7.773 2.665 -28.702 1.00 83.00 204 GLY A N 1
ATOM 1619 C CA . GLY A 1 204 ? -9.093 2.517 -28.078 1.00 83.00 204 GLY A CA 1
ATOM 1620 C C . GLY A 1 204 ? -10.191 2.068 -29.051 1.00 83.00 204 GLY A C 1
ATOM 1621 O O . GLY A 1 204 ? -11.374 2.110 -28.716 1.00 83.00 204 GLY A O 1
ATOM 1622 N N . LEU A 1 205 ? -9.816 1.655 -30.265 1.00 86.62 205 LEU A N 1
ATOM 1623 C CA . LEU A 1 205 ? -10.728 1.223 -31.320 1.00 86.62 205 LEU A CA 1
ATOM 1624 C C . LEU A 1 205 ? -10.912 -0.295 -31.298 1.00 86.62 205 LEU A C 1
ATOM 1626 O O . LEU A 1 205 ? -10.026 -1.053 -30.911 1.00 86.62 205 LEU A O 1
ATOM 1630 N N . THR A 1 206 ? -12.057 -0.776 -31.784 1.00 87.44 206 THR A N 1
ATOM 1631 C CA . THR A 1 206 ? -12.267 -2.219 -31.951 1.00 87.44 206 THR A CA 1
ATOM 1632 C C . THR A 1 206 ? -11.367 -2.775 -33.058 1.00 87.44 206 THR A C 1
ATOM 1634 O O . THR A 1 206 ? -11.075 -2.094 -34.042 1.00 87.44 206 THR A O 1
ATOM 1637 N N . ARG A 1 207 ? -10.974 -4.053 -32.952 1.00 85.19 207 ARG A N 1
ATOM 1638 C CA . ARG A 1 207 ? -10.109 -4.729 -33.941 1.00 85.19 207 ARG A CA 1
ATOM 1639 C C . ARG A 1 207 ? -10.618 -4.587 -35.380 1.00 85.19 207 ARG A C 1
ATOM 1641 O O . ARG A 1 207 ? -9.833 -4.364 -36.297 1.00 85.19 207 ARG A O 1
ATOM 1648 N N . GLN A 1 208 ? -11.932 -4.697 -35.572 1.00 83.62 208 GLN A N 1
ATOM 1649 C CA . GLN A 1 208 ? -12.572 -4.546 -36.878 1.00 83.62 208 GLN A CA 1
ATOM 1650 C C . GLN A 1 208 ? -12.425 -3.117 -37.419 1.00 83.62 208 GLN A C 1
ATOM 1652 O O . GLN A 1 208 ? -12.073 -2.939 -38.581 1.00 83.62 208 GLN A O 1
ATOM 1657 N N . ARG A 1 209 ? -12.588 -2.101 -36.562 1.00 83.12 209 ARG A N 1
ATOM 1658 C CA . ARG A 1 209 ? -12.441 -0.692 -36.947 1.00 83.12 209 ARG A CA 1
ATOM 1659 C C . ARG A 1 209 ? -10.991 -0.338 -37.267 1.00 83.12 209 ARG A C 1
ATOM 1661 O O . ARG A 1 209 ? -10.752 0.339 -38.258 1.00 83.12 209 ARG A O 1
ATOM 1668 N N . VAL A 1 210 ? -10.024 -0.864 -36.511 1.00 84.62 210 VAL A N 1
ATOM 1669 C CA . VAL A 1 210 ? -8.587 -0.743 -36.830 1.00 84.62 210 VAL A CA 1
ATOM 1670 C C . VAL A 1 210 ? -8.270 -1.376 -38.184 1.00 84.62 210 VAL A C 1
ATOM 1672 O O . VAL A 1 210 ? -7.595 -0.765 -39.009 1.00 84.62 210 VAL A O 1
ATOM 1675 N N . HIS A 1 211 ? -8.785 -2.579 -38.445 1.00 83.44 211 HIS A N 1
ATOM 1676 C CA . HIS A 1 211 ? -8.609 -3.251 -39.730 1.00 83.44 211 HIS A CA 1
ATOM 1677 C C . HIS A 1 211 ? -9.204 -2.434 -40.893 1.00 83.44 211 HIS A C 1
ATOM 1679 O O . HIS A 1 211 ? -8.575 -2.290 -41.942 1.00 83.44 211 HIS A O 1
ATOM 1685 N N . ASP A 1 212 ? -10.395 -1.860 -40.713 1.00 84.19 212 ASP A N 1
ATOM 1686 C CA . ASP A 1 212 ? -11.028 -1.000 -41.716 1.00 84.19 212 ASP A CA 1
ATOM 1687 C C . ASP A 1 212 ? -10.247 0.308 -41.933 1.00 84.19 212 ASP A C 1
ATOM 1689 O O . ASP A 1 212 ? -10.082 0.729 -43.079 1.00 84.19 212 ASP A O 1
ATOM 1693 N N . CYS A 1 213 ? -9.673 0.890 -40.873 1.00 82.69 213 CYS A N 1
ATOM 1694 C CA . CYS A 1 213 ? -8.787 2.055 -40.961 1.00 82.69 213 CYS A CA 1
ATOM 1695 C C . CYS A 1 213 ? -7.495 1.743 -41.731 1.00 82.69 213 CYS A C 1
ATOM 1697 O O . CYS A 1 213 ? -7.088 2.523 -42.589 1.00 82.69 213 CYS A O 1
ATOM 1699 N N . LEU A 1 214 ? -6.869 0.587 -41.492 1.00 83.12 214 LEU A N 1
ATOM 1700 C CA . LEU A 1 214 ? -5.674 0.158 -42.230 1.00 83.12 214 LEU A CA 1
ATOM 1701 C C . LEU A 1 214 ? -5.986 -0.107 -43.708 1.00 83.12 214 LEU A C 1
ATOM 1703 O O . LEU A 1 214 ? -5.239 0.331 -44.582 1.00 83.12 214 LEU A O 1
ATOM 1707 N N . ARG A 1 215 ? -7.128 -0.741 -44.009 1.00 84.12 215 ARG A N 1
ATOM 1708 C CA . ARG A 1 215 ? -7.605 -0.917 -45.391 1.00 84.12 215 ARG A CA 1
ATOM 1709 C C . ARG A 1 215 ? -7.856 0.435 -46.070 1.00 84.12 215 ARG A C 1
ATOM 1711 O O . ARG A 1 215 ? -7.566 0.596 -47.255 1.00 84.12 215 ARG A O 1
ATOM 1718 N N . PHE A 1 216 ? -8.371 1.413 -45.329 1.00 83.38 216 PHE A N 1
ATOM 1719 C CA . PHE A 1 216 ? -8.572 2.773 -45.822 1.00 83.38 216 PHE A CA 1
ATOM 1720 C C . PHE A 1 216 ? -7.235 3.469 -46.127 1.00 83.38 216 PHE A C 1
ATOM 1722 O O . PHE A 1 216 ? -7.058 3.988 -47.228 1.00 83.38 216 PHE A O 1
ATOM 1729 N N . LEU A 1 217 ? -6.257 3.395 -45.218 1.00 81.06 217 LEU A N 1
ATOM 1730 C CA . LEU A 1 217 ? -4.905 3.933 -45.423 1.00 81.06 217 LEU A CA 1
ATOM 1731 C C . LEU A 1 217 ? -4.198 3.294 -46.632 1.00 81.06 217 LEU A C 1
ATOM 1733 O O . LEU A 1 217 ? -3.528 3.994 -47.391 1.00 81.06 217 LEU A O 1
ATOM 1737 N N . GLN A 1 218 ? -4.392 1.994 -46.869 1.00 83.06 218 GLN A N 1
ATOM 1738 C CA . GLN A 1 218 ? -3.889 1.317 -48.070 1.00 83.06 218 GLN A CA 1
ATOM 1739 C C . GLN A 1 218 ? -4.559 1.823 -49.352 1.00 83.06 218 GLN A C 1
ATOM 1741 O O . GLN A 1 218 ? -3.886 2.138 -50.331 1.00 83.06 218 GLN A O 1
ATOM 1746 N N . LYS A 1 219 ? -5.893 1.947 -49.353 1.00 82.00 219 LYS A N 1
ATOM 1747 C CA . LYS A 1 219 ? -6.659 2.425 -50.516 1.00 82.00 219 LYS A CA 1
ATOM 1748 C C . LYS A 1 219 ? -6.255 3.845 -50.932 1.00 82.00 219 LYS A C 1
ATOM 1750 O O . LYS A 1 219 ? -6.250 4.154 -52.121 1.00 82.00 219 LYS A O 1
ATOM 1755 N N . HIS A 1 220 ? -5.895 4.681 -49.960 1.00 77.81 220 HIS A N 1
ATOM 1756 C CA . HIS A 1 220 ? -5.443 6.058 -50.167 1.00 77.81 220 HIS A CA 1
ATOM 1757 C C . HIS A 1 220 ? -3.925 6.193 -50.377 1.00 77.81 220 HIS A C 1
ATOM 1759 O O . HIS A 1 220 ? -3.421 7.315 -50.445 1.00 77.81 220 HIS A O 1
ATOM 1765 N N . ARG A 1 221 ? -3.202 5.070 -50.532 1.00 75.06 221 ARG A N 1
ATOM 1766 C CA . ARG A 1 221 ? -1.747 5.037 -50.757 1.00 75.06 221 ARG A CA 1
ATOM 1767 C C . ARG A 1 221 ? -0.954 5.780 -49.675 1.00 75.06 221 ARG A C 1
ATOM 1769 O O . ARG A 1 221 ? -0.002 6.502 -49.961 1.00 75.06 221 ARG A O 1
ATOM 1776 N N . CYS A 1 222 ? -1.394 5.661 -48.427 1.00 75.56 222 CYS A N 1
ATOM 1777 C CA . CYS A 1 222 ? -0.636 6.124 -47.265 1.00 75.56 222 CYS A CA 1
ATOM 1778 C C . CYS A 1 222 ? 0.352 5.042 -46.806 1.00 75.56 222 CYS A C 1
ATOM 1780 O O . CYS A 1 222 ? 1.471 5.355 -46.408 1.00 75.56 222 CYS A O 1
ATOM 1782 N N . ILE A 1 223 ? -0.046 3.768 -46.909 1.00 81.00 223 ILE A N 1
ATOM 1783 C CA . ILE A 1 223 ? 0.761 2.603 -46.526 1.00 81.00 223 ILE A CA 1
ATOM 1784 C C . ILE A 1 223 ? 0.625 1.464 -47.546 1.00 81.00 223 ILE A C 1
ATOM 1786 O O . ILE A 1 223 ? -0.451 1.248 -48.104 1.00 81.00 223 ILE A O 1
ATOM 1790 N N . CYS A 1 224 ? 1.682 0.675 -47.720 1.00 78.94 224 CYS A N 1
ATOM 1791 C CA . CYS A 1 224 ? 1.685 -0.581 -48.469 1.00 78.94 224 CYS A CA 1
ATOM 1792 C C . CYS A 1 224 ? 1.983 -1.750 -47.542 1.00 78.94 224 CYS A C 1
ATOM 1794 O O . CYS A 1 224 ? 2.876 -1.663 -46.703 1.00 78.94 224 CYS A O 1
ATOM 1796 N N . GLN A 1 225 ? 1.277 -2.865 -47.717 1.00 80.62 225 GLN A N 1
ATOM 1797 C CA . GLN A 1 225 ? 1.627 -4.102 -47.029 1.00 80.62 225 GLN A CA 1
ATOM 1798 C C . GLN A 1 225 ? 2.761 -4.806 -47.784 1.00 80.62 225 GLN A C 1
ATOM 1800 O O . GLN A 1 225 ? 2.577 -5.212 -48.929 1.00 80.62 225 GLN A O 1
ATOM 1805 N N . ASN A 1 226 ? 3.920 -4.955 -47.145 1.00 73.88 226 ASN A N 1
ATOM 1806 C CA . ASN A 1 226 ? 5.121 -5.552 -47.722 1.00 73.88 226 ASN A CA 1
ATOM 1807 C C . ASN A 1 226 ? 5.546 -6.811 -46.947 1.00 73.88 226 ASN A C 1
ATOM 1809 O O . ASN A 1 226 ? 6.596 -6.854 -46.308 1.00 73.88 226 ASN A O 1
ATOM 1813 N N . GLY A 1 227 ? 4.686 -7.832 -46.988 1.00 71.31 227 GLY A N 1
ATOM 1814 C CA . GLY A 1 227 ? 4.928 -9.141 -46.376 1.00 71.31 227 GLY A CA 1
ATOM 1815 C C . GLY A 1 227 ? 4.310 -9.330 -44.987 1.00 71.31 227 GLY A C 1
ATOM 1816 O O . GLY A 1 227 ? 3.482 -8.537 -44.528 1.00 71.31 227 GLY A O 1
ATOM 1817 N N . LEU A 1 228 ? 4.697 -10.433 -44.345 1.00 73.62 228 LEU A N 1
ATOM 1818 C CA . LEU A 1 228 ? 4.322 -10.817 -42.984 1.00 73.62 228 LEU A CA 1
ATOM 1819 C C . LEU A 1 228 ? 5.589 -10.905 -42.120 1.00 73.62 228 LEU A C 1
ATOM 1821 O O . LEU A 1 228 ? 6.643 -11.301 -42.610 1.00 73.62 228 LEU A O 1
ATOM 1825 N N . THR A 1 229 ? 5.485 -10.555 -40.841 1.00 70.62 229 THR A N 1
ATOM 1826 C CA . THR A 1 229 ? 6.519 -10.828 -39.836 1.00 70.62 229 THR A CA 1
ATOM 1827 C C . THR A 1 229 ? 6.593 -12.326 -39.528 1.00 70.62 229 THR A C 1
ATOM 1829 O O . THR A 1 229 ? 5.633 -13.059 -39.767 1.00 70.62 229 THR A O 1
ATOM 1832 N N . ASP A 1 230 ? 7.680 -12.772 -38.889 1.00 65.75 230 ASP A N 1
ATOM 1833 C CA . ASP A 1 230 ? 7.846 -14.161 -38.410 1.00 65.75 230 ASP A CA 1
ATOM 1834 C C . ASP A 1 230 ? 6.728 -14.606 -37.442 1.00 65.75 230 ASP A C 1
ATOM 1836 O O . ASP A 1 230 ? 6.454 -15.791 -37.278 1.00 65.75 230 ASP A O 1
ATOM 1840 N N . SER A 1 231 ? 6.046 -13.637 -36.824 1.00 64.81 231 SER A N 1
ATOM 1841 C CA . SER A 1 231 ? 4.886 -13.816 -35.942 1.00 64.81 231 SER A CA 1
ATOM 1842 C C . SER A 1 231 ? 3.528 -13.810 -36.659 1.00 64.81 231 SER A C 1
ATOM 1844 O O . SER A 1 231 ? 2.492 -13.854 -36.000 1.00 64.81 231 SER A O 1
ATOM 1846 N N . GLY A 1 232 ? 3.506 -13.738 -37.992 1.00 70.00 232 GLY A N 1
ATOM 1847 C CA . GLY A 1 232 ? 2.283 -13.780 -38.792 1.00 70.00 232 GLY A CA 1
ATOM 1848 C C . GLY A 1 232 ? 1.546 -12.442 -38.948 1.00 70.00 232 GLY A C 1
ATOM 1849 O O . GLY A 1 232 ? 0.421 -12.428 -39.446 1.00 70.00 232 GLY A O 1
ATOM 1850 N N . ASN A 1 233 ? 2.144 -11.316 -38.539 1.00 73.50 233 ASN A N 1
ATOM 1851 C CA . ASN A 1 233 ? 1.509 -9.996 -38.607 1.00 73.50 233 ASN A CA 1
ATOM 1852 C C . ASN A 1 233 ? 1.882 -9.253 -39.902 1.00 73.50 233 ASN A C 1
ATOM 1854 O O . ASN A 1 233 ? 3.026 -9.339 -40.344 1.00 73.50 233 ASN A O 1
ATOM 1858 N N . PRO A 1 234 ? 0.960 -8.498 -40.521 1.00 74.06 234 PRO A N 1
ATOM 1859 C CA . PRO A 1 234 ? 1.251 -7.744 -41.739 1.00 74.06 234 PRO A CA 1
ATOM 1860 C C . PRO A 1 234 ? 2.286 -6.634 -41.491 1.00 74.06 234 PRO A C 1
ATOM 1862 O O . PRO A 1 234 ? 2.155 -5.852 -40.548 1.00 74.06 234 PRO A O 1
ATOM 1865 N N . ILE A 1 235 ? 3.304 -6.552 -42.355 1.00 76.12 235 ILE A N 1
ATOM 1866 C CA . ILE A 1 235 ? 4.299 -5.470 -42.352 1.00 76.12 235 ILE A CA 1
ATOM 1867 C C . ILE A 1 235 ? 3.792 -4.347 -43.252 1.00 76.12 235 ILE A C 1
ATOM 1869 O O . ILE A 1 235 ? 3.532 -4.575 -44.430 1.00 76.12 235 ILE A O 1
ATOM 1873 N N . TYR A 1 236 ? 3.688 -3.137 -42.720 1.00 78.62 236 TYR A N 1
ATOM 1874 C CA . TYR A 1 236 ? 3.316 -1.927 -43.438 1.00 78.62 236 TYR A CA 1
ATOM 1875 C C . TYR A 1 236 ? 4.536 -1.026 -43.658 1.00 78.62 236 TYR A C 1
ATOM 1877 O O . TYR A 1 236 ? 5.381 -0.866 -42.777 1.00 78.62 236 TYR A O 1
ATOM 1885 N N . VAL A 1 237 ? 4.617 -0.426 -44.841 1.00 75.69 237 VAL A N 1
ATOM 1886 C CA . VAL A 1 237 ? 5.666 0.509 -45.272 1.00 75.69 237 VAL A CA 1
ATOM 1887 C C . VAL A 1 237 ? 4.985 1.782 -45.767 1.00 75.69 237 VAL A C 1
ATOM 1889 O O . VAL A 1 237 ? 3.962 1.696 -46.446 1.00 75.69 237 VAL A O 1
ATOM 1892 N N . ALA A 1 238 ? 5.514 2.956 -45.421 1.00 73.50 238 ALA A N 1
ATOM 1893 C CA . ALA A 1 238 ? 5.004 4.220 -45.950 1.00 73.50 238 ALA A CA 1
ATOM 1894 C C . ALA A 1 238 ? 5.412 4.371 -47.424 1.00 73.50 238 ALA A C 1
ATOM 1896 O O . ALA A 1 238 ? 6.575 4.153 -47.765 1.00 73.50 238 ALA A O 1
ATOM 1897 N N . GLU A 1 239 ? 4.490 4.788 -48.294 1.00 63.91 239 GLU A N 1
ATOM 1898 C CA . GLU A 1 239 ? 4.876 5.269 -49.627 1.00 63.91 239 GLU A CA 1
ATOM 1899 C C . GLU A 1 239 ? 5.464 6.679 -49.487 1.00 63.91 239 GLU A C 1
ATOM 1901 O O . GLU A 1 239 ? 4.747 7.677 -49.570 1.00 63.91 239 GLU A O 1
ATOM 1906 N N . LEU A 1 240 ? 6.773 6.770 -49.244 1.00 56.62 240 LEU A N 1
ATOM 1907 C CA . LEU A 1 240 ? 7.493 8.040 -49.340 1.00 56.62 240 LEU A CA 1
ATOM 1908 C C . LEU A 1 240 ? 7.427 8.516 -50.808 1.00 56.62 240 LEU A C 1
ATOM 1910 O O . LEU A 1 240 ? 7.575 7.684 -51.710 1.00 56.62 240 LEU A O 1
ATOM 1914 N N . PRO A 1 241 ? 7.163 9.807 -51.094 1.00 47.12 241 PRO A N 1
ATOM 1915 C CA . PRO A 1 241 ? 7.161 10.286 -52.474 1.00 47.12 241 PRO A CA 1
ATOM 1916 C C . PRO A 1 241 ? 8.519 9.998 -53.138 1.00 47.12 241 PRO A C 1
ATOM 1918 O O . PRO A 1 241 ? 9.542 10.040 -52.449 1.00 47.12 241 PRO A O 1
ATOM 1921 N N . PRO A 1 242 ? 8.559 9.710 -54.454 1.00 38.81 242 PRO A N 1
ATOM 1922 C CA . PRO A 1 242 ? 9.827 9.750 -55.167 1.00 38.81 242 PRO A CA 1
ATOM 1923 C C . PRO A 1 242 ? 10.408 11.162 -55.017 1.00 38.81 242 PRO A C 1
ATOM 1925 O O . PRO A 1 242 ? 9.674 12.143 -55.167 1.00 38.81 242 PRO A O 1
ATOM 1928 N N . ALA A 1 243 ? 11.689 11.226 -54.656 1.00 35.62 243 ALA A N 1
ATOM 1929 C CA . ALA A 1 243 ? 12.469 12.460 -5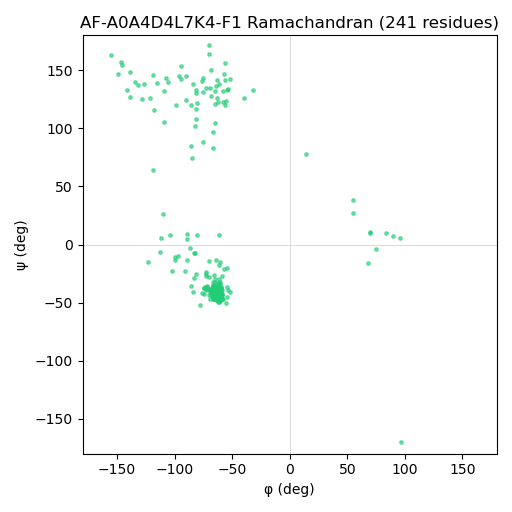4.630 1.00 35.62 243 ALA A CA 1
ATOM 1930 C C . ALA A 1 243 ? 12.509 13.130 -56.011 1.00 35.62 243 ALA A C 1
ATOM 1932 O O . ALA A 1 243 ? 12.503 12.389 -57.025 1.00 35.62 243 ALA A O 1
#

Secondary structure (DSSP, 8-state):
-HHHHT-S-HHHHHHHHS-GGGEEEHHHHHHHHTPPPPTT----TTPEEE-HHHHHHHHHT---GGGHHHHHHHHHHHHHHHHHS-------GGG-PPPPHHHHHHHHHHHHHHHHHHHHHHHHHHHHHHHHHHHHHHTT-------TTHHHHHHHHHHHHHHHHHHH----HHHHHHHHHHHHHHHHHSEEE--HHHHHHHHT--HHHHHHHHHHHHHTTSEEEEEE-TTSPEEEEE-PPP-

Organism: Streptomyces violaceusniger (NCBI:txid68280)

InterPro domains:
  IPR003497 BRO N-terminal domain [PF02498] (2-75)
  IPR003497 BRO N-terminal domain [PS51750] (1-85)
  IPR003497 BRO N-terminal domain [SM01040] (1-80)